Protein AF-A0A7V1D0S2-F1 (afdb_monomer_lite)

Secondary structure (DSSP, 8-state):
---HHHHHHHHHHHGGGSGGGGHHHHHHHHTT-SS-S-SSSS-GGGB-SSEEE-TTGGGSPEEEEEEETTEEEEEEEEE---BTTBS-GGGTHHHHHHHHHHHHHHGGGGTTSEEEEESSSBPPPB---PPPGGG-STT-EEEEEEEEETTS--HHHHHHHHHHHHHHHHHHH--TTTSSS-S---------B----------SSTHHHHHHHHHHHHHHHHHHHHHHHHH-GGGEEEEEEETTEEEEEEEEETTEEEEE-----

Sequence (265 aa):
MQSLQEIANRINAEAHNFDVGELQKIRKRIQKLKRLPSNKLFDHRTVFEEWGWHYGGRKELQFNIGIEGSELRYGVAFSLECSQSLPTIDVLIPKISLFNEYMSEFGDNFSDLRMWHFEDKRSFDYMPSPISQENVREGLFIFLGGKQDLTKISYQLILETLDRLLPLYLYTENQTTSENKSKEASYFNFTPGCTKKLSNTSGTIAEKELSIRLRHNDIQLKLYKKLAEEHGVENVGTEIQCTNGSIDLVVKSGGNLWFYEIKDN

Organism: NCBI:txid182141

Foldseek 3Di:
DDWQVNVQVVLQVPLPVFPLVCVQVVCCVLVVNPDRQDNGQWDPVAGDRFKGWGPPCLLAFTFMWGHDPQKIWTFTKHAQAADPSRNHNVSCVQLLVLLQVCCVVCQVVQQVKWKWKDAPDTDDTDRGHRDDPVQSHHRMMIGITDMDGNVDDDSVVRRVGHNVCVVSRCRSRNPPPPVVPDPPQPPQDDDFDDDQDDQDDDDPPVCPVVVQVSVLSVVLVVVLVVLCVVQNRRFKHAQRDHPVGTFGIWGDDPNDIDTDHDDDD

pLDDT: mean 83.76, std 17.82, range [29.38, 98.81]

Structure (mmCIF, N/CA/C/O backbone):
data_AF-A0A7V1D0S2-F1
#
_entry.id   AF-A0A7V1D0S2-F1
#
loop_
_atom_site.group_PDB
_atom_site.id
_atom_site.type_symbol
_atom_site.label_atom_id
_atom_site.label_alt_id
_atom_site.label_comp_id
_atom_site.label_asym_id
_atom_site.label_entity_id
_atom_site.label_seq_id
_atom_site.pdbx_PDB_ins_code
_atom_site.Cartn_x
_atom_site.Cartn_y
_atom_site.Cartn_z
_atom_site.occupancy
_atom_site.B_iso_or_equiv
_atom_site.auth_seq_id
_atom_site.auth_comp_id
_atom_site.auth_asym_id
_atom_site.auth_atom_id
_atom_site.pdbx_PDB_model_num
ATOM 1 N N . MET A 1 1 ? 14.842 -3.702 -21.581 1.00 72.56 1 MET A N 1
ATOM 2 C CA . MET A 1 1 ? 14.316 -3.542 -20.208 1.00 72.56 1 MET A CA 1
ATOM 3 C C . MET A 1 1 ? 12.866 -3.986 -20.250 1.00 72.56 1 MET A C 1
ATOM 5 O O . MET A 1 1 ? 12.235 -3.706 -21.262 1.00 72.56 1 MET A O 1
ATOM 9 N N . GLN A 1 2 ? 12.381 -4.745 -19.266 1.00 83.56 2 GLN A N 1
ATOM 10 C CA . GLN A 1 2 ? 10.983 -5.199 -19.278 1.00 83.56 2 GLN A CA 1
ATOM 11 C C . GLN A 1 2 ? 10.059 -3.994 -19.069 1.00 83.56 2 GLN A C 1
ATOM 13 O O . GLN A 1 2 ? 10.332 -3.155 -18.213 1.00 83.56 2 GLN A O 1
ATOM 18 N N . SER A 1 3 ? 8.991 -3.905 -19.854 1.00 94.88 3 SER A N 1
ATOM 19 C CA . SER A 1 3 ? 7.917 -2.933 -19.649 1.00 94.88 3 SER A CA 1
ATOM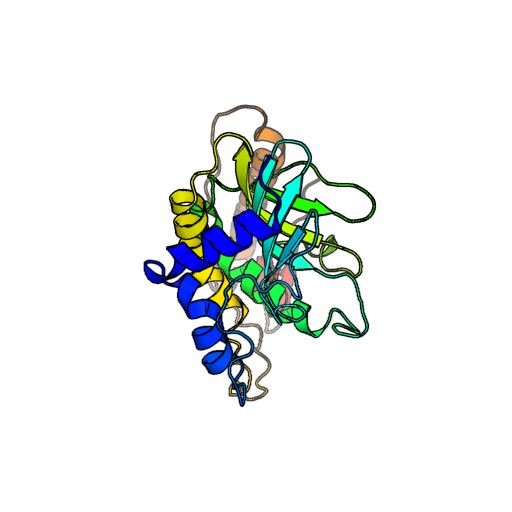 20 C C . SER A 1 3 ? 7.130 -3.261 -18.378 1.00 94.88 3 SER A C 1
ATOM 22 O O . SER A 1 3 ? 7.046 -4.424 -17.966 1.00 94.88 3 SER A O 1
ATOM 24 N N . LEU A 1 4 ? 6.477 -2.262 -17.776 1.00 97.38 4 LEU A N 1
ATOM 25 C CA . LEU A 1 4 ? 5.637 -2.510 -16.602 1.00 97.38 4 LEU A CA 1
ATOM 26 C C . LEU A 1 4 ? 4.494 -3.491 -16.911 1.00 97.38 4 LEU A C 1
ATOM 28 O O . LEU A 1 4 ? 4.115 -4.294 -16.060 1.00 97.38 4 LEU A O 1
ATOM 32 N N . GLN A 1 5 ? 3.989 -3.493 -18.147 1.00 97.44 5 GLN A N 1
ATOM 33 C CA . GLN A 1 5 ? 2.957 -4.430 -18.585 1.00 97.44 5 GLN A CA 1
ATOM 34 C C . GLN A 1 5 ? 3.450 -5.888 -18.603 1.00 97.44 5 GLN A C 1
ATOM 36 O O . GLN A 1 5 ? 2.699 -6.789 -18.214 1.00 97.44 5 GLN A O 1
ATOM 41 N N . GLU A 1 6 ? 4.694 -6.135 -19.026 1.00 97.25 6 GLU A N 1
ATOM 42 C CA . GLU A 1 6 ? 5.328 -7.461 -18.967 1.00 97.25 6 GLU A CA 1
ATOM 43 C C . GLU A 1 6 ? 5.541 -7.906 -17.517 1.00 97.25 6 GLU A C 1
ATOM 45 O O . GLU A 1 6 ? 5.174 -9.030 -17.164 1.00 97.25 6 GLU A O 1
ATOM 50 N N . ILE A 1 7 ? 6.025 -7.000 -16.661 1.00 98.06 7 ILE A N 1
ATOM 51 C CA . ILE A 1 7 ? 6.209 -7.237 -15.222 1.00 98.06 7 ILE A CA 1
ATOM 52 C C . ILE A 1 7 ? 4.869 -7.593 -14.565 1.00 98.06 7 ILE A C 1
ATOM 54 O O . ILE A 1 7 ? 4.762 -8.611 -13.883 1.00 98.06 7 ILE A O 1
ATOM 58 N N . ALA A 1 8 ? 3.812 -6.820 -14.825 1.00 98.31 8 ALA A N 1
ATOM 59 C CA . ALA A 1 8 ? 2.470 -7.075 -14.308 1.00 98.31 8 ALA A CA 1
ATOM 60 C C . ALA A 1 8 ? 1.928 -8.443 -14.749 1.00 98.31 8 ALA A C 1
ATOM 62 O O . ALA A 1 8 ? 1.356 -9.186 -13.949 1.00 98.31 8 ALA A O 1
ATOM 63 N N . ASN A 1 9 ? 2.113 -8.808 -16.022 1.00 98.06 9 ASN A N 1
ATOM 64 C CA . ASN A 1 9 ? 1.703 -10.116 -16.533 1.00 98.06 9 ASN A CA 1
ATOM 65 C C . ASN A 1 9 ? 2.456 -11.256 -15.841 1.00 98.06 9 ASN A C 1
ATOM 67 O O . ASN A 1 9 ? 1.845 -12.278 -15.525 1.00 98.06 9 ASN A O 1
ATOM 71 N N . ARG A 1 10 ? 3.750 -11.072 -15.565 1.00 97.88 10 ARG A N 1
ATOM 72 C CA . ARG A 1 10 ? 4.560 -12.067 -14.867 1.00 97.88 10 ARG A CA 1
ATOM 73 C C . ARG A 1 10 ? 4.162 -12.215 -13.398 1.00 97.88 10 ARG A C 1
ATOM 75 O O . ARG A 1 10 ? 3.962 -13.344 -12.961 1.00 97.88 10 ARG A O 1
ATOM 82 N N . ILE A 1 11 ? 3.929 -11.107 -12.688 1.00 98.19 11 ILE A N 1
ATOM 83 C CA . ILE A 1 11 ? 3.382 -11.119 -11.321 1.00 98.19 11 ILE A CA 1
ATOM 84 C C . ILE A 1 11 ? 2.060 -11.895 -11.289 1.00 98.19 11 ILE A C 1
ATOM 86 O O . ILE A 1 11 ? 1.912 -12.816 -10.494 1.00 98.19 11 ILE A O 1
ATOM 90 N N . ASN A 1 12 ? 1.116 -11.584 -12.185 1.00 98.25 12 ASN A N 1
ATOM 91 C CA . ASN A 1 12 ? -0.173 -12.284 -12.242 1.00 98.25 12 ASN A CA 1
ATOM 92 C C . ASN A 1 12 ? -0.029 -13.795 -12.480 1.00 98.25 12 ASN A C 1
ATOM 94 O O . ASN A 1 12 ? -0.810 -14.571 -11.937 1.00 98.25 12 ASN A O 1
ATOM 98 N N . ALA A 1 13 ? 0.930 -14.211 -13.313 1.00 97.69 13 ALA A N 1
ATOM 99 C CA . ALA A 1 13 ? 1.161 -15.622 -13.604 1.00 97.69 13 ALA A CA 1
ATOM 100 C C . ALA A 1 13 ? 1.709 -16.381 -12.386 1.00 97.69 13 ALA A C 1
ATOM 102 O O . ALA A 1 13 ? 1.347 -17.536 -12.179 1.00 97.69 13 ALA A O 1
ATOM 103 N N . GLU A 1 14 ? 2.549 -15.740 -11.572 1.00 97.62 14 GLU A N 1
ATOM 104 C CA . GLU A 1 14 ? 3.177 -16.349 -10.392 1.00 97.62 14 GLU A CA 1
ATOM 105 C C . GLU A 1 14 ? 2.332 -16.229 -9.112 1.00 97.62 14 GLU A C 1
ATOM 107 O O . GLU A 1 14 ? 2.489 -17.035 -8.196 1.00 97.62 14 GLU A O 1
ATOM 112 N N . ALA A 1 15 ? 1.382 -15.290 -9.066 1.00 96.38 15 ALA A N 1
ATOM 113 C CA . ALA A 1 15 ? 0.594 -14.982 -7.873 1.00 96.38 15 ALA A CA 1
ATOM 114 C C . ALA A 1 15 ? -0.289 -16.134 -7.357 1.00 96.38 15 ALA A C 1
ATOM 116 O O . ALA A 1 15 ? -0.762 -16.064 -6.233 1.00 96.38 15 ALA A O 1
ATOM 117 N N . HIS A 1 16 ? -0.516 -17.199 -8.132 1.00 92.25 16 HIS A N 1
ATOM 118 C CA . HIS A 1 16 ? -1.358 -18.332 -7.717 1.00 92.25 16 HIS A CA 1
ATOM 119 C C . HIS A 1 16 ? -0.825 -19.106 -6.497 1.00 92.25 16 HIS A C 1
ATOM 121 O O . HIS A 1 16 ? -1.584 -19.852 -5.887 1.00 92.25 16 HIS A O 1
ATOM 127 N N . ASN A 1 17 ? 0.456 -18.938 -6.155 1.00 91.69 17 ASN A N 1
ATOM 128 C CA . ASN A 1 17 ? 1.078 -19.536 -4.967 1.00 91.69 17 ASN A CA 1
ATOM 129 C C . ASN A 1 17 ? 1.053 -18.615 -3.735 1.00 91.69 17 ASN A C 1
ATOM 131 O O . ASN A 1 17 ? 1.668 -18.946 -2.727 1.00 91.69 17 ASN A O 1
ATOM 135 N N . PHE A 1 18 ? 0.387 -17.464 -3.836 1.00 96.25 18 PHE A N 1
ATOM 136 C CA . PHE A 1 18 ? 0.402 -16.389 -2.849 1.00 96.25 18 PHE A CA 1
ATOM 137 C C . PHE A 1 18 ? -1.026 -15.932 -2.553 1.00 96.25 18 PHE A C 1
ATOM 139 O O . PHE A 1 18 ? -1.883 -15.909 -3.444 1.00 96.25 18 PHE A O 1
ATOM 146 N N . ASP A 1 19 ? -1.293 -15.530 -1.315 1.00 93.75 19 ASP A N 1
ATOM 147 C CA . ASP A 1 19 ? -2.642 -15.151 -0.884 1.00 93.75 19 ASP A CA 1
ATOM 148 C C . ASP A 1 19 ? -3.143 -13.895 -1.620 1.00 93.75 19 ASP A C 1
ATOM 150 O O . ASP A 1 19 ? -4.326 -13.772 -1.958 1.00 93.75 19 ASP A O 1
ATOM 154 N N . VAL A 1 20 ? -2.242 -12.974 -1.965 1.00 94.69 20 VAL A N 1
ATOM 155 C CA . VAL A 1 20 ? -2.537 -11.769 -2.747 1.00 94.69 20 VAL A CA 1
ATOM 156 C C . VAL A 1 20 ? -2.963 -12.094 -4.180 1.00 94.69 20 VAL A C 1
ATOM 158 O O . VAL A 1 20 ? -3.658 -11.293 -4.811 1.00 94.69 20 VAL A O 1
ATOM 161 N N . GLY A 1 21 ? -2.642 -13.281 -4.707 1.00 95.00 21 GLY A N 1
ATOM 162 C CA . GLY A 1 21 ? -3.183 -13.748 -5.987 1.00 95.00 21 GLY A CA 1
ATOM 163 C C . GLY A 1 21 ? -4.709 -13.851 -5.980 1.00 95.00 21 GLY A C 1
ATOM 164 O O . GLY A 1 21 ? -5.366 -13.648 -7.004 1.00 95.00 21 GLY A O 1
ATOM 165 N N . GLU A 1 22 ? -5.293 -14.056 -4.801 1.00 94.69 22 GLU A N 1
ATOM 166 C CA . GLU A 1 22 ? -6.731 -14.135 -4.580 1.00 94.69 22 GLU A CA 1
ATOM 167 C C . GLU A 1 22 ? -7.370 -12.768 -4.278 1.00 94.69 22 GLU A C 1
ATOM 169 O O . GLU A 1 22 ? -8.579 -12.700 -4.019 1.00 94.69 22 GLU A O 1
ATOM 174 N N . LEU A 1 23 ? -6.613 -11.661 -4.375 1.00 95.25 23 LEU A N 1
ATOM 175 C CA . LEU A 1 23 ? -7.063 -10.315 -4.003 1.00 95.25 23 LEU A CA 1
ATOM 176 C C . LEU A 1 23 ? -8.422 -9.961 -4.606 1.00 95.25 23 LEU A C 1
ATOM 178 O O . LEU A 1 23 ? -9.298 -9.463 -3.910 1.00 95.25 23 LEU A O 1
ATOM 182 N N . GLN A 1 24 ? -8.658 -10.233 -5.891 1.00 95.50 24 GLN A N 1
ATOM 183 C CA . GLN A 1 24 ? -9.936 -9.872 -6.514 1.00 95.50 24 GLN A CA 1
ATOM 184 C C . GLN A 1 24 ? -11.119 -10.669 -5.933 1.00 95.50 24 GLN A C 1
ATOM 186 O O . GLN A 1 24 ? -12.230 -10.137 -5.826 1.00 95.50 24 GLN A O 1
ATOM 191 N N . LYS A 1 25 ? -10.903 -11.925 -5.512 1.00 94.75 25 LYS A N 1
ATOM 192 C CA . LYS A 1 25 ? -11.933 -12.736 -4.839 1.00 94.75 25 LYS A CA 1
ATOM 193 C C . LYS A 1 25 ? -12.163 -12.247 -3.409 1.00 94.75 25 LYS A C 1
ATOM 195 O O . LYS A 1 25 ? -13.319 -12.131 -2.994 1.00 94.75 25 LYS A O 1
ATOM 200 N N . ILE A 1 26 ? -11.090 -11.893 -2.699 1.00 92.94 26 ILE A N 1
ATOM 201 C CA . ILE A 1 26 ? -11.138 -11.231 -1.386 1.00 92.94 26 ILE A CA 1
ATOM 202 C C . ILE A 1 26 ? -11.963 -9.941 -1.485 1.00 92.94 26 ILE A C 1
ATOM 204 O O . ILE A 1 26 ? -12.946 -9.778 -0.764 1.00 92.94 26 ILE A O 1
ATOM 208 N N . ARG A 1 27 ? -11.648 -9.083 -2.459 1.00 92.75 27 ARG A N 1
ATOM 209 C CA . ARG A 1 27 ? -12.352 -7.826 -2.747 1.00 92.75 27 ARG A CA 1
ATOM 210 C C . ARG A 1 27 ? -13.829 -8.021 -3.010 1.00 92.75 27 ARG A C 1
ATOM 212 O O . ARG A 1 27 ? -14.654 -7.328 -2.425 1.00 92.75 27 ARG A O 1
ATOM 219 N N . LYS A 1 28 ? -14.188 -9.006 -3.838 1.00 93.44 28 LYS A N 1
ATOM 220 C CA . LYS A 1 28 ? -15.595 -9.345 -4.083 1.00 93.44 28 LYS A CA 1
ATOM 221 C C . LYS A 1 28 ? -16.339 -9.642 -2.775 1.00 93.44 28 LYS A C 1
ATOM 223 O O . LYS A 1 28 ? -17.486 -9.223 -2.637 1.00 93.44 28 LYS A O 1
ATOM 228 N N . ARG A 1 29 ? -15.699 -10.348 -1.835 1.00 90.81 29 ARG A N 1
ATOM 229 C CA . ARG A 1 29 ? -16.281 -10.705 -0.535 1.00 90.81 29 ARG A CA 1
ATOM 230 C C . ARG A 1 29 ? -16.421 -9.486 0.379 1.00 90.81 29 ARG A C 1
ATOM 232 O O . ARG A 1 29 ? -17.532 -9.220 0.826 1.00 90.81 29 ARG A O 1
ATOM 239 N N . ILE A 1 30 ? -15.336 -8.747 0.623 1.00 87.50 30 ILE A N 1
ATOM 240 C CA . ILE A 1 30 ? -15.330 -7.633 1.591 1.00 87.50 30 ILE A CA 1
ATOM 241 C C . ILE A 1 30 ? -16.145 -6.430 1.091 1.00 87.50 30 ILE A C 1
ATOM 243 O O . ILE A 1 30 ? -16.922 -5.861 1.846 1.00 87.50 30 ILE A O 1
ATOM 247 N N . GLN A 1 31 ? -16.074 -6.116 -0.208 1.00 86.50 31 GLN A N 1
ATOM 248 C CA . GLN A 1 31 ? -16.818 -5.009 -0.825 1.00 86.50 31 GLN A CA 1
ATOM 249 C C . GLN A 1 31 ? -18.224 -5.427 -1.305 1.00 86.50 31 GLN A C 1
ATOM 251 O O . GLN A 1 31 ? -18.907 -4.658 -1.982 1.00 86.50 31 GLN A O 1
ATOM 256 N N . LYS A 1 32 ? -18.662 -6.666 -1.015 1.00 89.50 32 LYS A N 1
ATOM 257 C CA . LYS A 1 32 ? -19.968 -7.234 -1.419 1.00 89.50 32 LYS A CA 1
ATOM 258 C C . LYS A 1 32 ? -20.290 -7.026 -2.911 1.00 89.50 32 LYS A C 1
ATOM 260 O O . LYS A 1 32 ? -21.424 -6.727 -3.295 1.00 89.50 32 LYS A O 1
ATOM 265 N N . LEU A 1 33 ? -19.291 -7.181 -3.782 1.00 90.06 33 LEU A N 1
ATOM 266 C CA . LEU A 1 33 ? -19.447 -6.911 -5.213 1.00 90.06 33 LEU A CA 1
ATOM 267 C C . LEU A 1 33 ? -20.288 -8.000 -5.885 1.00 90.06 33 LEU A C 1
ATOM 269 O O . LEU A 1 33 ? -20.046 -9.198 -5.725 1.00 90.06 33 LEU A O 1
ATOM 273 N N . LYS A 1 34 ? -21.230 -7.582 -6.739 1.00 92.50 34 LYS A N 1
ATOM 274 C CA . LYS A 1 34 ? -22.097 -8.503 -7.501 1.00 92.50 34 LYS A CA 1
ATOM 275 C C . LYS A 1 34 ? -21.302 -9.458 -8.399 1.00 92.50 34 LYS A C 1
ATOM 277 O O . LYS A 1 34 ? -21.688 -10.607 -8.593 1.00 92.50 34 LYS A O 1
ATOM 282 N N . ARG A 1 35 ? -20.177 -8.990 -8.946 1.00 92.88 35 ARG A N 1
ATOM 283 C CA . ARG A 1 35 ? -19.304 -9.742 -9.856 1.00 92.88 35 ARG A CA 1
ATOM 284 C C . ARG A 1 35 ? -17.838 -9.543 -9.500 1.00 92.88 35 ARG A C 1
ATOM 286 O O . ARG A 1 35 ? -17.486 -8.565 -8.849 1.00 92.88 35 ARG A O 1
ATOM 293 N N . LEU A 1 36 ? -17.004 -10.473 -9.954 1.00 92.31 36 LEU A N 1
ATOM 294 C CA . LEU A 1 36 ? -15.556 -10.353 -9.842 1.00 92.31 36 LEU A CA 1
ATOM 295 C C . LEU A 1 36 ? -15.065 -9.208 -10.761 1.00 92.31 36 LEU A C 1
ATOM 297 O O . LEU A 1 36 ? -15.413 -9.235 -11.944 1.00 92.31 36 LEU A O 1
ATOM 301 N N . PRO A 1 37 ? -14.310 -8.206 -10.265 1.00 86.50 37 PRO A N 1
ATOM 302 C CA . PRO A 1 37 ? -13.872 -7.067 -11.086 1.00 86.50 37 PRO A CA 1
ATOM 303 C C . PRO A 1 37 ? -12.867 -7.444 -12.181 1.00 86.50 37 PRO A C 1
ATOM 305 O O . PRO A 1 37 ? -12.937 -6.942 -13.305 1.00 86.50 37 PRO A O 1
ATOM 308 N N . SER A 1 38 ? -11.931 -8.326 -11.839 1.00 93.75 38 SER A N 1
ATOM 309 C CA . SER A 1 38 ? -10.933 -8.903 -12.736 1.00 93.75 38 SER A CA 1
ATOM 310 C C . SER A 1 38 ? -10.496 -10.267 -12.196 1.00 93.75 38 SER A C 1
ATOM 312 O O . SER A 1 38 ? -10.624 -10.533 -11.004 1.00 93.75 38 SER A O 1
ATOM 314 N N . ASN A 1 39 ? -9.983 -11.134 -13.065 1.00 93.00 39 ASN A N 1
ATOM 315 C CA . ASN A 1 39 ? -9.283 -12.359 -12.672 1.00 93.00 39 ASN A CA 1
ATOM 316 C C . ASN A 1 39 ? -7.772 -12.140 -12.467 1.00 93.00 39 ASN A C 1
ATOM 318 O O . ASN A 1 39 ? -7.062 -13.102 -12.202 1.00 93.00 39 ASN A O 1
ATOM 322 N N . LYS A 1 40 ? -7.287 -10.901 -12.617 1.00 95.62 40 LYS A N 1
ATOM 323 C CA . LYS A 1 40 ? -5.885 -10.512 -12.443 1.00 95.62 40 LYS A CA 1
ATOM 324 C C . LYS A 1 40 ? -5.722 -9.596 -11.232 1.00 95.62 40 LYS A C 1
ATOM 326 O O . LYS A 1 40 ? -6.588 -8.759 -10.964 1.00 95.62 40 LYS A O 1
ATOM 331 N N . LEU A 1 41 ? -4.585 -9.715 -10.550 1.00 94.69 41 LEU A N 1
ATOM 332 C CA . LEU A 1 41 ? -4.152 -8.756 -9.537 1.00 94.69 41 LEU A CA 1
ATOM 333 C C . LEU A 1 41 ? -3.932 -7.389 -10.201 1.00 94.69 41 LEU A C 1
ATOM 335 O O . LEU A 1 41 ? -4.629 -6.427 -9.877 1.00 94.69 41 LEU A O 1
ATOM 339 N N . PHE A 1 42 ? -3.066 -7.348 -11.217 1.00 97.44 42 PHE A N 1
ATOM 340 C CA . PHE A 1 42 ? -2.775 -6.163 -12.028 1.00 97.44 42 PHE A CA 1
ATOM 341 C C . PHE A 1 42 ? -3.366 -6.310 -13.434 1.00 97.44 42 PHE A C 1
ATOM 343 O O . PHE A 1 42 ? -2.852 -7.049 -14.274 1.00 97.44 42 PHE A O 1
ATOM 350 N N . ASP A 1 43 ? -4.480 -5.635 -13.700 1.00 96.88 43 ASP A N 1
ATOM 351 C CA . ASP A 1 43 ? -5.153 -5.665 -15.000 1.00 96.88 43 ASP A CA 1
ATOM 352 C C . ASP A 1 43 ? -4.603 -4.561 -15.912 1.00 96.88 43 ASP A C 1
ATOM 354 O O . ASP A 1 43 ? -4.396 -3.444 -15.453 1.00 96.88 43 ASP A O 1
ATOM 358 N N . HIS A 1 44 ? -4.440 -4.834 -17.210 1.00 96.31 44 HIS A N 1
ATOM 359 C CA . HIS A 1 44 ? -3.955 -3.854 -18.197 1.00 96.31 44 HIS A CA 1
ATOM 360 C C . HIS A 1 44 ? -4.724 -2.520 -18.201 1.00 96.31 44 HIS A C 1
ATOM 362 O O . HIS A 1 44 ? -4.181 -1.491 -18.569 1.00 96.31 44 HIS A O 1
ATOM 368 N N . ARG A 1 45 ? -5.989 -2.510 -17.757 1.00 95.94 45 ARG A N 1
ATOM 369 C CA . ARG A 1 45 ? -6.806 -1.287 -17.657 1.00 95.94 45 ARG A CA 1
ATOM 370 C C . ARG A 1 45 ? -6.321 -0.298 -16.593 1.00 95.94 45 ARG A C 1
ATOM 372 O O . ARG A 1 45 ? -6.756 0.848 -16.608 1.00 95.94 45 ARG A O 1
ATOM 379 N N . THR A 1 46 ? -5.499 -0.746 -15.648 1.00 95.81 46 THR A N 1
ATOM 380 C CA . THR A 1 46 ? -4.915 0.074 -14.573 1.00 95.81 46 THR A CA 1
ATOM 381 C C . THR A 1 46 ? -3.404 -0.121 -14.469 1.00 95.81 46 THR A C 1
ATOM 383 O O . THR A 1 46 ? -2.823 0.148 -13.421 1.00 95.81 46 THR A O 1
ATOM 386 N N . VAL A 1 47 ? -2.767 -0.601 -15.541 1.00 97.56 47 VAL A N 1
ATOM 387 C CA . VAL A 1 47 ? -1.311 -0.684 -15.680 1.00 97.56 47 VAL A CA 1
ATOM 388 C C . VAL A 1 47 ? -0.921 0.180 -16.870 1.00 97.56 47 VAL A C 1
ATOM 390 O O . VAL A 1 47 ? -1.304 -0.104 -18.001 1.00 97.56 47 VAL A O 1
ATOM 393 N N . PHE A 1 48 ? -0.192 1.251 -16.590 1.00 95.94 48 PHE A N 1
ATOM 394 C CA . PHE A 1 48 ? 0.301 2.218 -17.563 1.00 95.94 48 PHE A CA 1
ATOM 395 C C . PHE A 1 48 ? 1.790 1.965 -17.830 1.00 95.94 48 PHE A C 1
ATOM 397 O O . PHE A 1 48 ? 2.344 0.956 -17.393 1.00 95.94 48 PHE A O 1
ATOM 404 N N . GLU A 1 49 ? 2.442 2.862 -18.569 1.00 95.25 49 GLU A N 1
ATOM 405 C CA . GLU A 1 49 ? 3.852 2.700 -18.948 1.00 95.25 49 GLU A CA 1
ATOM 406 C C . GLU A 1 49 ? 4.781 2.630 -17.727 1.00 95.25 49 GLU A C 1
ATOM 408 O O . GLU A 1 49 ? 5.628 1.739 -17.651 1.00 95.25 49 GLU A O 1
ATOM 413 N N . GLU A 1 50 ? 4.576 3.518 -16.750 1.00 95.56 50 GLU A N 1
ATOM 414 C CA . GLU A 1 50 ? 5.486 3.687 -15.607 1.00 95.56 50 GLU A CA 1
ATOM 415 C C . GLU A 1 50 ? 4.847 3.387 -14.250 1.00 95.56 50 GLU A C 1
ATOM 417 O O . GLU A 1 50 ? 5.542 3.279 -13.248 1.00 95.56 50 GLU A O 1
ATOM 422 N N . TRP A 1 51 ? 3.532 3.210 -14.171 1.00 96.50 51 TRP A N 1
ATOM 423 C CA . TRP A 1 51 ? 2.855 2.951 -12.901 1.00 96.50 51 TRP A CA 1
ATOM 424 C C . TRP A 1 51 ? 1.564 2.172 -13.111 1.00 96.50 51 TRP A C 1
ATOM 426 O O . TRP A 1 51 ? 0.980 2.157 -14.194 1.00 96.50 51 TRP A O 1
ATOM 436 N N . GLY A 1 52 ? 1.111 1.490 -12.070 1.00 97.06 52 GLY A N 1
ATOM 437 C CA . GLY A 1 52 ? -0.117 0.727 -12.117 1.00 97.06 52 GLY A CA 1
ATOM 438 C C . GLY A 1 52 ? -0.568 0.271 -10.745 1.00 97.06 52 GLY A C 1
ATOM 439 O O . GLY A 1 52 ? 0.221 0.128 -9.814 1.00 97.06 52 GLY A O 1
ATOM 440 N N . TRP A 1 53 ? -1.859 0.005 -10.634 1.00 97.56 53 TRP A N 1
ATOM 441 C CA . TRP A 1 53 ? -2.474 -0.493 -9.414 1.00 97.56 53 TRP A CA 1
ATOM 442 C C . TRP A 1 53 ? -3.469 -1.598 -9.724 1.00 97.56 53 TRP A C 1
ATOM 444 O O . TRP A 1 53 ? -3.860 -1.829 -10.874 1.00 97.56 53 TRP A O 1
ATOM 454 N N . HIS A 1 54 ? -3.883 -2.315 -8.685 1.00 96.44 54 HIS A N 1
ATOM 455 C CA . HIS A 1 54 ? -4.872 -3.367 -8.850 1.00 96.44 54 HIS A CA 1
ATOM 456 C C . HIS A 1 54 ? -6.221 -2.806 -9.337 1.00 96.44 54 HIS A C 1
ATOM 458 O O . HIS A 1 54 ? -6.686 -1.736 -8.926 1.00 96.44 54 HIS A O 1
ATOM 464 N N . TYR A 1 55 ? -6.898 -3.554 -10.207 1.00 92.88 55 TYR A N 1
ATOM 465 C CA . TYR A 1 55 ? -8.098 -3.055 -10.876 1.00 92.88 55 TYR A CA 1
ATOM 466 C C . TYR A 1 55 ? -9.241 -2.762 -9.900 1.00 92.88 55 TYR A C 1
ATOM 468 O O . TYR A 1 55 ? -9.664 -3.639 -9.147 1.00 92.88 55 TYR A O 1
ATOM 476 N N . GLY A 1 56 ? -9.790 -1.547 -9.964 1.00 88.62 56 GLY A N 1
ATOM 477 C CA . GLY A 1 56 ? -10.912 -1.102 -9.134 1.00 88.62 56 GLY A CA 1
ATOM 478 C C . GLY A 1 56 ? -10.525 -0.550 -7.758 1.00 88.62 56 GLY A C 1
ATOM 479 O O . GLY A 1 56 ? -11.425 -0.162 -7.023 1.00 88.62 56 GLY A O 1
ATOM 480 N N . GLY A 1 57 ? -9.234 -0.464 -7.426 1.00 91.75 57 GLY A N 1
ATOM 481 C CA . GLY A 1 57 ? -8.754 -0.005 -6.117 1.00 91.75 57 GLY A CA 1
ATOM 482 C C . GLY A 1 57 ? -8.848 1.501 -5.859 1.00 91.75 57 GLY A C 1
ATOM 483 O O . GLY A 1 57 ? -8.318 1.981 -4.866 1.00 91.75 57 GLY A O 1
ATOM 484 N N . ARG A 1 58 ? -9.486 2.296 -6.734 1.00 93.31 58 ARG A N 1
ATOM 485 C CA . ARG A 1 58 ? -9.437 3.767 -6.633 1.00 93.31 58 ARG A CA 1
ATOM 486 C C . ARG A 1 58 ? -9.909 4.278 -5.265 1.00 93.31 58 ARG A C 1
ATOM 488 O O . ARG A 1 58 ? -9.342 5.235 -4.761 1.00 93.31 58 ARG A O 1
ATOM 495 N N . LYS A 1 59 ? -10.919 3.649 -4.671 1.00 94.44 59 LYS A N 1
ATOM 496 C CA . LYS A 1 59 ? -11.498 4.052 -3.380 1.00 94.44 59 LYS A CA 1
ATOM 497 C C . LYS A 1 59 ? -10.961 3.227 -2.205 1.00 94.44 59 LYS A C 1
ATOM 499 O O . LYS A 1 59 ? -11.650 3.120 -1.200 1.00 94.44 59 LYS A O 1
ATOM 504 N N . GLU A 1 60 ? -9.801 2.593 -2.345 1.00 95.50 60 GLU A N 1
ATOM 505 C CA . GLU A 1 60 ? -9.240 1.605 -1.411 1.00 95.50 60 GLU A CA 1
ATOM 506 C C . GLU A 1 60 ? -7.746 1.882 -1.171 1.00 95.50 60 GLU A C 1
ATOM 508 O O . GLU A 1 60 ? -7.139 2.670 -1.902 1.00 95.50 60 GLU A O 1
ATOM 513 N N . LEU A 1 61 ? -7.142 1.209 -0.190 1.00 97.94 61 LEU A N 1
ATOM 514 C CA . LEU A 1 61 ? -5.694 1.027 -0.126 1.00 97.94 61 LEU A CA 1
ATOM 515 C C . LEU A 1 61 ? -5.250 0.203 -1.343 1.00 97.94 61 LEU A C 1
ATOM 517 O O . LEU A 1 61 ? -5.668 -0.933 -1.552 1.00 97.94 61 LEU A O 1
ATOM 521 N N . GLN A 1 62 ? -4.412 0.777 -2.193 1.00 98.00 62 GLN A N 1
ATOM 522 C CA . GLN A 1 62 ? -4.097 0.207 -3.495 1.00 98.00 62 GLN A CA 1
ATOM 523 C C . GLN A 1 62 ? -2.801 -0.584 -3.466 1.00 98.00 62 GLN A C 1
ATOM 525 O O . GLN A 1 62 ? -1.746 0.007 -3.285 1.00 98.00 62 GLN A O 1
ATOM 530 N N . PHE A 1 63 ? -2.832 -1.873 -3.798 1.00 98.62 63 PHE A N 1
ATOM 531 C CA . PHE A 1 63 ? -1.625 -2.536 -4.300 1.00 98.62 63 PHE A CA 1
ATOM 532 C C . PHE A 1 63 ? -1.139 -1.868 -5.590 1.00 98.62 63 PHE A C 1
ATOM 534 O O . PHE A 1 63 ? -1.914 -1.765 -6.545 1.00 98.62 63 PHE A O 1
ATOM 541 N N . ASN A 1 64 ? 0.117 -1.423 -5.594 1.00 98.69 64 ASN A N 1
ATOM 542 C CA . ASN A 1 64 ? 0.761 -0.642 -6.646 1.00 98.69 64 ASN A CA 1
ATOM 543 C C . ASN A 1 64 ? 2.062 -1.295 -7.120 1.00 98.69 64 ASN A C 1
ATOM 545 O O . ASN A 1 64 ? 2.773 -1.933 -6.341 1.00 98.69 64 ASN A O 1
ATOM 549 N N . ILE A 1 65 ? 2.381 -1.060 -8.390 1.00 98.50 65 ILE A N 1
ATOM 550 C CA . ILE A 1 65 ? 3.669 -1.325 -9.034 1.00 98.50 65 ILE A CA 1
ATOM 551 C C . ILE A 1 65 ? 4.063 -0.104 -9.869 1.00 98.50 65 ILE A C 1
ATOM 553 O O . ILE A 1 65 ? 3.194 0.572 -10.419 1.00 98.50 65 ILE A O 1
ATOM 557 N N . GLY A 1 66 ? 5.353 0.186 -9.997 1.00 97.56 66 GLY A N 1
ATOM 558 C CA . GLY A 1 66 ? 5.801 1.299 -10.832 1.00 97.56 66 GLY A CA 1
ATOM 559 C C . GLY A 1 66 ? 7.289 1.289 -11.131 1.00 97.56 66 GLY A C 1
ATOM 560 O O . GLY A 1 66 ? 8.084 0.789 -10.344 1.00 97.56 66 GLY A O 1
ATOM 561 N N . ILE A 1 67 ? 7.649 1.827 -12.286 1.00 97.12 67 ILE A N 1
ATOM 562 C CA . ILE A 1 67 ? 9.011 2.035 -12.756 1.00 97.12 67 ILE A CA 1
ATOM 563 C C . ILE A 1 67 ? 9.402 3.477 -12.439 1.00 97.12 67 ILE A C 1
ATOM 565 O O . ILE A 1 67 ? 8.737 4.414 -12.865 1.00 97.12 67 ILE A O 1
ATOM 569 N N . GLU A 1 68 ? 10.492 3.652 -11.699 1.00 91.50 68 GLU A N 1
ATOM 570 C CA . GLU A 1 68 ? 11.082 4.954 -11.389 1.00 91.50 68 GLU A CA 1
ATOM 571 C C . GLU A 1 68 ? 12.560 4.919 -11.803 1.00 91.50 68 GLU A C 1
ATOM 573 O O . GLU A 1 68 ? 13.420 4.394 -11.092 1.00 91.50 68 GLU A O 1
ATOM 578 N N . GLY A 1 69 ? 12.861 5.420 -13.005 1.00 91.19 69 GLY A N 1
ATOM 579 C CA . GLY A 1 69 ? 14.205 5.348 -13.582 1.00 91.19 69 GLY A CA 1
ATOM 580 C C . GLY A 1 69 ? 14.667 3.901 -13.790 1.00 91.19 69 GLY A C 1
ATOM 581 O O . GLY A 1 69 ? 14.132 3.184 -14.631 1.00 91.19 69 GLY A O 1
ATOM 582 N N . SER A 1 70 ? 15.681 3.468 -13.037 1.00 93.12 70 SER A N 1
ATOM 583 C CA . SER A 1 70 ? 16.208 2.095 -13.074 1.00 93.12 70 SER A CA 1
ATOM 584 C C . SER A 1 70 ? 15.605 1.168 -12.012 1.00 93.12 70 SER A C 1
ATOM 586 O O . SER A 1 70 ? 16.025 0.014 -11.909 1.00 93.12 70 SER A O 1
ATOM 588 N N . GLU A 1 71 ? 14.653 1.647 -11.210 1.00 95.75 71 GLU A N 1
ATOM 589 C CA . GLU A 1 71 ? 14.061 0.896 -10.102 1.00 95.75 71 GLU A CA 1
ATOM 590 C C . GLU A 1 71 ? 12.611 0.481 -10.401 1.00 95.75 71 GLU A C 1
ATOM 592 O O . GLU A 1 71 ? 11.833 1.230 -10.986 1.00 95.75 71 GLU A O 1
ATOM 597 N N . LEU A 1 72 ? 12.238 -0.719 -9.957 1.00 97.88 72 LEU A N 1
ATOM 598 C CA . LEU A 1 72 ? 10.861 -1.186 -9.843 1.00 97.88 72 LEU A CA 1
ATOM 599 C C . LEU A 1 72 ? 10.419 -1.034 -8.391 1.00 97.88 72 LEU A C 1
ATOM 601 O O . LEU A 1 72 ? 11.022 -1.632 -7.502 1.00 97.88 72 LEU A O 1
ATOM 605 N N . ARG A 1 73 ? 9.335 -0.305 -8.151 1.00 97.75 73 ARG A N 1
ATOM 606 C CA . ARG A 1 73 ? 8.655 -0.213 -6.858 1.00 97.75 73 ARG A CA 1
ATOM 607 C C . ARG A 1 73 ? 7.407 -1.078 -6.843 1.00 97.75 73 ARG A C 1
ATOM 609 O O . ARG A 1 73 ? 6.728 -1.224 -7.858 1.00 97.75 73 ARG A O 1
ATOM 616 N N . TYR A 1 74 ? 7.104 -1.639 -5.680 1.00 98.69 74 TYR A N 1
ATOM 617 C CA . TYR A 1 74 ? 5.923 -2.470 -5.454 1.00 98.69 74 TYR A CA 1
ATOM 618 C C . TYR A 1 74 ? 5.505 -2.405 -3.985 1.00 98.69 74 TYR A C 1
ATOM 620 O O . TYR A 1 74 ? 6.351 -2.381 -3.089 1.00 98.69 74 TYR A O 1
ATOM 628 N N . GLY A 1 75 ? 4.205 -2.347 -3.723 1.00 98.69 75 GLY A N 1
ATOM 629 C CA . GLY A 1 75 ? 3.696 -2.185 -2.363 1.00 98.69 75 GLY A CA 1
ATOM 630 C C . GLY A 1 75 ? 2.242 -1.751 -2.330 1.00 98.69 75 GLY A C 1
ATOM 631 O O . GLY A 1 75 ? 1.472 -2.098 -3.225 1.00 98.69 75 GLY A O 1
ATOM 632 N N . VAL A 1 76 ? 1.873 -0.983 -1.308 1.00 98.81 76 VAL A N 1
ATOM 633 C CA . VAL A 1 76 ? 0.540 -0.398 -1.141 1.00 98.81 76 VAL A CA 1
ATOM 634 C C . VAL A 1 76 ? 0.597 1.128 -1.154 1.00 98.81 76 VAL A C 1
ATOM 636 O O . VAL A 1 76 ? 1.618 1.717 -0.807 1.00 98.81 76 VAL A O 1
ATOM 639 N N . ALA A 1 77 ? -0.492 1.782 -1.552 1.00 98.50 77 ALA A N 1
ATOM 640 C CA . ALA A 1 77 ? -0.571 3.235 -1.565 1.00 98.50 77 ALA A CA 1
ATOM 641 C C . ALA A 1 77 ? -1.991 3.774 -1.379 1.00 98.50 77 ALA A C 1
ATOM 643 O O . ALA A 1 77 ? -2.971 3.133 -1.762 1.00 98.50 77 ALA A O 1
ATOM 644 N N . PHE A 1 78 ? -2.085 5.001 -0.878 1.00 98.38 78 PHE A N 1
ATOM 645 C CA . PHE A 1 78 ? -3.262 5.846 -1.036 1.00 98.38 78 PHE A CA 1
ATOM 646 C C . PHE A 1 78 ? -3.000 6.879 -2.129 1.00 98.38 78 PHE A C 1
ATOM 648 O O . PHE A 1 78 ? -2.031 7.629 -2.064 1.00 98.38 78 PHE A O 1
ATOM 655 N N . SER A 1 79 ? -3.892 6.941 -3.117 1.00 96.56 79 SER A N 1
ATOM 656 C CA . SER A 1 79 ? -3.937 8.029 -4.095 1.00 96.56 79 SER A CA 1
ATOM 657 C C . SER A 1 79 ? -5.079 8.975 -3.726 1.00 96.56 79 SER A C 1
ATOM 659 O O . SER A 1 79 ? -6.254 8.614 -3.846 1.00 96.56 79 SER A O 1
ATOM 661 N N . LEU A 1 80 ? -4.747 10.180 -3.276 1.00 96.12 80 LEU A N 1
ATOM 662 C CA . LEU A 1 80 ? -5.685 11.219 -2.832 1.00 96.12 80 LEU A CA 1
ATOM 663 C C . LEU A 1 80 ? -5.987 12.252 -3.933 1.00 96.12 80 LEU A C 1
ATOM 665 O O . LEU A 1 80 ? -6.644 13.251 -3.676 1.00 96.12 80 LEU A O 1
ATOM 669 N N . GLU A 1 81 ? -5.551 11.993 -5.168 1.00 93.81 81 GLU A N 1
ATOM 670 C CA . GLU A 1 81 ? -5.805 12.824 -6.356 1.00 93.81 81 GLU A CA 1
ATOM 671 C C . GLU A 1 81 ? -7.258 12.697 -6.853 1.00 93.81 81 GLU A C 1
ATOM 673 O O . GLU A 1 81 ? -7.624 11.689 -7.468 1.00 93.81 81 GLU A O 1
ATOM 678 N N . CYS A 1 82 ? -8.125 13.678 -6.614 1.00 91.62 82 CYS A N 1
ATOM 679 C CA . CYS A 1 82 ? -9.527 13.567 -7.022 1.00 91.62 82 CYS A CA 1
ATOM 680 C C . CYS A 1 82 ? -9.689 13.342 -8.540 1.00 91.62 82 CYS A C 1
ATOM 682 O O . CYS A 1 82 ? -8.959 13.848 -9.383 1.00 91.62 82 CYS A O 1
ATOM 684 N N . SER A 1 83 ? -10.670 12.522 -8.911 1.00 90.81 83 SER A N 1
ATOM 685 C CA . SER A 1 83 ? -10.985 12.195 -10.306 1.00 90.81 83 SER A CA 1
ATOM 686 C C . SER A 1 83 ? -12.467 11.867 -10.451 1.00 90.81 83 SER A C 1
ATOM 688 O O . SER A 1 83 ? -13.180 11.705 -9.463 1.00 90.81 83 SER A O 1
ATOM 690 N N . GLN A 1 84 ? -12.941 11.621 -11.673 1.00 90.12 84 GLN A N 1
ATOM 691 C CA . GLN A 1 84 ? -14.314 11.142 -11.883 1.00 90.12 84 GLN A CA 1
ATOM 692 C C . GLN A 1 84 ? -14.637 9.866 -11.072 1.00 90.12 84 GLN A C 1
ATOM 694 O O . GLN A 1 84 ? -15.772 9.659 -10.646 1.00 90.12 84 GLN A O 1
ATOM 699 N N . SER A 1 85 ? -13.639 9.008 -10.838 1.00 87.56 85 SER A N 1
ATOM 700 C CA . SER A 1 85 ? -13.793 7.751 -10.091 1.00 87.56 85 SER A CA 1
ATOM 701 C C . SER A 1 85 ? -13.563 7.881 -8.575 1.00 87.56 85 SER A C 1
ATOM 703 O O . SER A 1 85 ? -13.979 6.997 -7.821 1.00 87.56 85 SER A O 1
ATOM 705 N N . LEU A 1 86 ? -12.982 8.999 -8.124 1.00 91.50 86 LEU A N 1
ATOM 706 C CA . LEU A 1 86 ? -12.875 9.425 -6.724 1.00 91.50 86 LEU A CA 1
ATOM 707 C C . LEU A 1 86 ? -13.149 10.937 -6.641 1.00 91.50 86 LEU A C 1
ATOM 709 O O . LEU A 1 86 ? -12.198 11.710 -6.670 1.00 91.50 86 LEU A O 1
ATOM 713 N N . PRO A 1 87 ? -14.417 11.371 -6.576 1.00 90.06 87 PRO A N 1
ATOM 714 C CA . PRO A 1 87 ? -14.729 12.801 -6.579 1.00 90.06 87 PRO A CA 1
ATOM 715 C C . PRO A 1 87 ? -14.283 13.547 -5.315 1.00 90.06 87 PRO A C 1
ATOM 717 O O . PRO A 1 87 ? -14.076 14.750 -5.382 1.00 90.06 87 PRO A O 1
ATOM 720 N N . THR A 1 88 ? -14.171 12.848 -4.179 1.00 92.75 88 THR A N 1
ATOM 721 C CA . THR A 1 88 ? -13.673 13.384 -2.903 1.00 92.75 88 THR A CA 1
ATOM 722 C C . THR A 1 88 ? -12.845 12.327 -2.176 1.00 92.75 88 THR A C 1
ATOM 724 O O . THR A 1 88 ? -13.049 11.120 -2.368 1.00 92.75 88 THR A O 1
ATOM 727 N N . ILE A 1 89 ? -11.933 12.764 -1.304 1.00 91.12 89 ILE A N 1
ATOM 728 C CA . ILE A 1 89 ? -11.101 11.864 -0.492 1.00 91.12 89 ILE A CA 1
ATOM 729 C C . ILE A 1 89 ? -11.840 11.273 0.718 1.00 91.12 89 ILE A C 1
ATOM 731 O O . ILE A 1 89 ? -11.293 10.400 1.386 1.00 91.12 89 ILE A O 1
ATOM 735 N N . ASP A 1 90 ? -13.081 11.689 0.995 1.00 89.56 90 ASP A N 1
ATOM 736 C CA . ASP A 1 90 ? -13.817 11.343 2.225 1.00 89.56 90 ASP A CA 1
ATOM 737 C C . ASP A 1 90 ? -13.938 9.834 2.455 1.00 89.56 90 ASP A C 1
ATOM 739 O O . ASP A 1 90 ? -13.869 9.359 3.584 1.00 89.56 90 ASP A O 1
ATOM 743 N N . VAL A 1 91 ? -14.074 9.056 1.376 1.00 87.69 91 VAL A N 1
ATOM 744 C CA . VAL A 1 91 ? -14.149 7.586 1.443 1.00 87.69 91 VAL A CA 1
ATOM 745 C C . VAL A 1 91 ? -12.830 6.939 1.890 1.00 87.69 91 VAL A C 1
ATOM 747 O O . VAL A 1 91 ? -12.830 5.803 2.365 1.00 87.69 91 VAL A O 1
ATOM 750 N N . LEU A 1 92 ? -11.707 7.647 1.739 1.00 92.19 92 LEU A N 1
ATOM 751 C CA . LEU A 1 92 ? -10.369 7.196 2.118 1.00 92.19 92 LEU A CA 1
ATOM 752 C C . LEU A 1 92 ? -9.980 7.640 3.532 1.00 92.19 92 LEU A C 1
ATOM 754 O O . LEU A 1 92 ? -9.211 6.933 4.172 1.00 92.19 92 LEU A O 1
ATOM 758 N N . ILE A 1 93 ? -10.534 8.736 4.059 1.00 88.12 93 ILE A N 1
ATOM 759 C CA . ILE A 1 93 ? -10.237 9.231 5.418 1.00 88.12 93 ILE A CA 1
ATOM 760 C C . ILE A 1 93 ? -10.397 8.142 6.503 1.00 88.12 93 ILE A C 1
ATOM 762 O O . ILE A 1 93 ? -9.425 7.872 7.213 1.00 88.12 93 ILE A O 1
ATOM 766 N N . PRO A 1 94 ? -11.544 7.440 6.635 1.00 86.75 94 PRO A N 1
ATOM 767 C CA . PRO A 1 94 ? -11.681 6.390 7.647 1.00 86.75 94 PRO A CA 1
ATOM 768 C C . PRO A 1 94 ? -10.746 5.197 7.395 1.00 86.75 94 PRO A C 1
ATOM 770 O O . PRO A 1 94 ? -10.353 4.510 8.332 1.00 86.75 94 PRO A O 1
ATOM 773 N N . LYS A 1 95 ? -10.346 4.958 6.142 1.00 94.00 95 LYS A N 1
ATOM 774 C CA . LYS A 1 95 ? -9.403 3.891 5.776 1.00 94.00 95 LYS A CA 1
ATOM 775 C C . LYS A 1 95 ? -7.976 4.246 6.181 1.00 94.00 95 LYS A C 1
ATOM 777 O O . LYS A 1 95 ? -7.265 3.403 6.713 1.00 94.00 95 LYS A O 1
ATOM 782 N N . ILE A 1 96 ? -7.579 5.504 6.004 1.00 92.56 96 ILE A N 1
ATOM 783 C CA . ILE A 1 96 ? -6.303 6.029 6.497 1.00 92.56 96 ILE A CA 1
ATOM 784 C C . ILE A 1 96 ? -6.250 5.943 8.024 1.00 92.56 96 ILE A C 1
ATOM 786 O O . ILE A 1 96 ? -5.219 5.570 8.571 1.00 92.56 96 ILE A O 1
ATOM 790 N N . SER A 1 97 ? -7.366 6.197 8.714 1.00 89.19 97 SER A N 1
ATOM 791 C CA . SER A 1 97 ? -7.439 5.999 10.167 1.00 89.19 97 SER A CA 1
ATOM 792 C C . SER A 1 97 ? -7.138 4.549 10.571 1.00 89.19 97 SER A C 1
ATOM 794 O O . SER A 1 97 ? -6.315 4.326 11.453 1.00 89.19 97 SER A O 1
ATOM 796 N N . LEU A 1 98 ? -7.750 3.565 9.901 1.00 89.25 98 LEU A N 1
ATOM 797 C CA . LEU A 1 98 ? -7.486 2.138 10.145 1.00 89.25 98 LEU A CA 1
ATOM 798 C C . LEU A 1 98 ? -6.053 1.735 9.761 1.00 89.25 98 LEU A C 1
ATOM 800 O O . LEU A 1 98 ? -5.421 0.947 10.456 1.00 89.25 98 LEU A O 1
ATOM 804 N N . PHE A 1 99 ? -5.516 2.289 8.671 1.00 96.25 99 PHE A N 1
ATOM 805 C CA . PHE A 1 99 ? -4.107 2.118 8.309 1.00 96.25 99 PHE A CA 1
ATOM 806 C C . PHE A 1 99 ? -3.189 2.632 9.427 1.00 96.25 99 PHE A C 1
ATOM 808 O O . PHE A 1 99 ? -2.273 1.929 9.837 1.00 96.25 99 PHE A O 1
ATOM 815 N N . ASN A 1 100 ? -3.449 3.829 9.956 1.00 94.56 100 ASN A N 1
ATOM 816 C CA . ASN A 1 100 ? -2.651 4.433 11.022 1.00 94.56 100 ASN A CA 1
ATOM 817 C C . ASN A 1 100 ? -2.709 3.631 12.323 1.00 94.56 100 ASN A C 1
ATOM 819 O O . ASN A 1 100 ? -1.681 3.479 12.983 1.00 94.56 100 ASN A O 1
ATOM 823 N N . GLU A 1 101 ? -3.881 3.102 12.674 1.00 88.69 101 GLU A N 1
ATOM 824 C CA . GLU A 1 101 ? -4.053 2.201 13.816 1.00 88.69 101 GLU A CA 1
ATOM 825 C C . GLU A 1 101 ? -3.180 0.950 13.652 1.00 88.69 101 GLU A C 1
ATOM 827 O O . GLU A 1 101 ? -2.333 0.675 14.501 1.00 88.69 101 GLU A O 1
ATOM 832 N N . TYR A 1 102 ? -3.279 0.270 12.504 1.00 88.06 102 TYR A N 1
ATOM 833 C CA . TYR A 1 102 ? -2.459 -0.905 12.207 1.00 88.06 102 TYR A CA 1
ATOM 834 C C . TYR A 1 102 ? -0.958 -0.587 12.229 1.00 88.06 102 TYR A C 1
ATOM 836 O O . TYR A 1 102 ? -0.163 -1.338 12.790 1.00 88.06 102 TYR A O 1
ATOM 844 N N . MET A 1 103 ? -0.546 0.534 11.631 1.00 90.31 103 MET A N 1
ATOM 845 C CA . MET A 1 103 ? 0.860 0.943 11.587 1.00 90.31 103 MET A CA 1
ATOM 846 C C . MET A 1 103 ? 1.415 1.326 12.960 1.00 90.31 103 MET A C 1
ATOM 848 O O . MET A 1 103 ? 2.618 1.198 13.173 1.00 90.31 103 MET A O 1
ATOM 852 N N . SER A 1 104 ? 0.570 1.775 13.889 1.00 86.00 104 SER A N 1
ATOM 853 C CA . SER A 1 104 ? 0.994 2.099 15.256 1.00 86.00 104 SER A CA 1
ATOM 854 C C . SER A 1 104 ? 1.323 0.846 16.069 1.00 86.00 104 SER A C 1
ATOM 856 O O . SER A 1 104 ? 2.229 0.881 16.897 1.00 86.00 104 SER A O 1
ATOM 858 N N . GLU A 1 105 ? 0.612 -0.257 15.825 1.00 83.00 105 GLU A N 1
ATOM 859 C CA . GLU A 1 105 ? 0.817 -1.526 16.533 1.00 83.00 105 GLU A CA 1
ATOM 860 C C . GLU A 1 105 ? 1.836 -2.438 15.832 1.00 83.00 105 GLU A C 1
ATOM 862 O O . GLU A 1 105 ? 2.676 -3.058 16.481 1.00 83.00 105 GLU A O 1
ATOM 867 N N . PHE A 1 106 ? 1.793 -2.500 14.499 1.00 85.31 106 PHE A N 1
ATOM 868 C CA . PHE A 1 106 ? 2.536 -3.482 13.703 1.00 85.31 106 PHE A CA 1
ATOM 869 C C . PHE A 1 106 ? 3.555 -2.862 12.739 1.00 85.31 106 PHE A C 1
ATOM 871 O O . PHE A 1 106 ? 4.125 -3.583 11.920 1.00 85.31 106 PHE A O 1
ATOM 878 N N . GLY A 1 107 ? 3.802 -1.549 12.800 1.00 83.19 107 GLY A N 1
ATOM 879 C CA . GLY A 1 107 ? 4.677 -0.839 11.857 1.00 83.19 107 GLY A CA 1
ATOM 880 C C . GLY A 1 107 ? 6.103 -1.392 11.778 1.00 83.19 107 GLY A C 1
ATOM 881 O O . GLY A 1 107 ? 6.671 -1.478 10.687 1.00 83.19 107 GLY A O 1
ATOM 882 N N . ASP A 1 108 ? 6.648 -1.859 12.905 1.00 86.69 108 ASP A N 1
ATOM 883 C CA . ASP A 1 108 ? 7.997 -2.438 12.987 1.00 86.69 108 ASP A CA 1
ATOM 884 C C . ASP A 1 108 ? 8.159 -3.700 12.122 1.00 86.69 108 ASP A C 1
ATOM 886 O O . ASP A 1 108 ? 9.256 -3.976 11.617 1.00 86.69 108 ASP A O 1
ATOM 890 N N . ASN A 1 109 ? 7.057 -4.416 11.853 1.00 85.44 109 ASN A N 1
ATOM 891 C CA . ASN A 1 109 ? 7.041 -5.582 10.967 1.00 85.44 109 ASN A CA 1
ATOM 892 C C . ASN A 1 109 ? 7.361 -5.228 9.512 1.00 85.44 109 ASN A C 1
ATOM 894 O O . ASN A 1 109 ? 7.563 -6.143 8.717 1.00 85.44 109 ASN A O 1
ATOM 898 N N . PHE A 1 110 ? 7.402 -3.940 9.155 1.00 92.94 110 PHE A N 1
ATOM 899 C CA . PHE A 1 110 ? 7.717 -3.439 7.817 1.00 92.94 110 PHE A CA 1
ATOM 900 C C . PHE A 1 110 ? 9.028 -2.647 7.762 1.00 92.94 110 PHE A C 1
ATOM 902 O O . PHE A 1 110 ? 9.268 -1.950 6.785 1.00 92.94 110 PHE A O 1
ATOM 909 N N . SER A 1 111 ? 9.888 -2.723 8.781 1.00 92.38 111 SER A N 1
ATOM 910 C CA . SER A 1 111 ? 11.119 -1.914 8.897 1.00 92.38 111 SER A CA 1
ATOM 911 C C . SER A 1 111 ? 12.113 -2.027 7.719 1.00 92.38 111 SER A C 1
ATOM 913 O O . SER A 1 111 ? 12.940 -1.133 7.502 1.00 92.38 111 SER A O 1
ATOM 915 N N . ASP A 1 112 ? 12.021 -3.084 6.916 1.00 93.44 112 ASP A N 1
ATOM 916 C CA . ASP A 1 112 ? 12.762 -3.286 5.666 1.00 93.44 112 ASP A CA 1
ATOM 917 C C . ASP A 1 112 ? 12.165 -2.539 4.453 1.00 93.44 112 ASP A C 1
ATOM 919 O O . ASP A 1 112 ? 12.861 -2.315 3.463 1.00 93.44 112 ASP A O 1
ATOM 923 N N . LEU A 1 113 ? 10.902 -2.109 4.529 1.00 97.81 113 LEU A N 1
ATOM 924 C CA . LEU A 1 113 ? 10.209 -1.322 3.506 1.00 97.81 113 LEU A CA 1
ATOM 925 C C . LEU A 1 113 ? 10.410 0.178 3.719 1.00 97.81 113 LEU A C 1
ATOM 927 O O . LEU A 1 113 ? 10.891 0.633 4.759 1.00 97.81 113 LEU A O 1
ATOM 931 N N . ARG A 1 114 ? 10.030 0.981 2.724 1.00 97.88 114 ARG A N 1
ATOM 932 C CA . ARG A 1 114 ? 10.076 2.444 2.821 1.00 97.88 114 ARG A CA 1
ATOM 933 C C . ARG A 1 114 ? 8.740 3.068 2.475 1.00 97.88 114 ARG A C 1
ATOM 935 O O . ARG A 1 114 ? 8.023 2.579 1.600 1.00 97.88 114 ARG A O 1
ATOM 942 N N . MET A 1 115 ? 8.447 4.163 3.166 1.00 97.50 115 MET A N 1
ATOM 943 C CA . MET A 1 115 ? 7.361 5.064 2.824 1.00 97.50 115 MET A CA 1
ATOM 944 C C . MET A 1 115 ? 7.881 6.309 2.128 1.00 97.50 115 MET A C 1
ATOM 946 O O . MET A 1 115 ? 9.011 6.734 2.347 1.00 97.50 115 MET A O 1
ATOM 950 N N . TRP A 1 116 ? 7.043 6.889 1.286 1.00 96.50 116 TRP A N 1
ATOM 951 C CA . TRP A 1 116 ? 7.262 8.195 0.677 1.00 96.50 116 TRP A CA 1
ATOM 952 C C . TRP A 1 116 ? 5.911 8.787 0.293 1.00 96.50 116 TRP A C 1
ATOM 954 O O . TRP A 1 116 ? 4.915 8.066 0.183 1.00 96.50 116 TRP A O 1
ATOM 964 N N . HIS A 1 117 ? 5.875 10.091 0.051 1.00 96.31 117 HIS A N 1
ATOM 965 C CA . HIS A 1 117 ? 4.714 10.736 -0.539 1.00 96.31 117 HIS A CA 1
ATOM 966 C C . HIS A 1 117 ? 5.100 11.672 -1.687 1.00 96.31 117 HIS A C 1
ATOM 968 O O . HIS A 1 117 ? 6.250 12.095 -1.823 1.00 96.31 117 HIS A O 1
ATOM 974 N N . PHE A 1 118 ? 4.136 11.946 -2.552 1.00 93.94 118 PHE A N 1
ATOM 975 C CA . PHE A 1 118 ? 4.241 12.883 -3.658 1.00 93.94 118 PHE A CA 1
ATOM 976 C C . PHE A 1 118 ? 3.082 13.870 -3.576 1.00 93.94 118 PHE A C 1
ATOM 978 O O . PHE A 1 118 ? 1.943 13.460 -3.370 1.00 93.94 118 PHE A O 1
ATOM 985 N N . GLU A 1 119 ? 3.402 15.149 -3.723 1.00 87.06 119 GLU A N 1
ATOM 986 C CA . GLU A 1 119 ? 2.451 16.253 -3.882 1.00 87.06 119 GLU A CA 1
ATOM 987 C C . GLU A 1 119 ? 2.847 17.012 -5.157 1.00 87.06 119 GLU A C 1
ATOM 989 O O . GLU A 1 119 ? 2.544 16.554 -6.249 1.00 87.06 119 GLU A O 1
ATOM 994 N N . ASP A 1 120 ? 3.648 18.074 -5.041 1.00 86.88 120 ASP A N 1
ATOM 995 C CA . ASP A 1 120 ? 4.297 18.728 -6.189 1.00 86.88 120 ASP A CA 1
ATOM 996 C C . ASP A 1 120 ? 5.658 18.099 -6.499 1.00 86.88 120 ASP A C 1
ATOM 998 O O . ASP A 1 120 ? 6.160 18.105 -7.625 1.00 86.88 120 ASP A O 1
ATOM 1002 N N . LYS A 1 121 ? 6.294 17.581 -5.447 1.00 90.62 121 LYS A N 1
ATOM 1003 C CA . LYS A 1 121 ? 7.591 16.925 -5.495 1.00 90.62 121 LYS A CA 1
ATOM 1004 C C . LYS A 1 121 ? 7.568 15.670 -4.649 1.00 90.62 121 LYS A C 1
ATOM 1006 O O . LYS A 1 121 ? 6.862 15.569 -3.646 1.00 90.62 121 LYS A O 1
ATOM 1011 N N . ARG A 1 122 ? 8.412 14.731 -5.046 1.00 91.56 122 ARG A N 1
ATOM 1012 C CA . ARG A 1 122 ? 8.649 13.496 -4.318 1.00 91.56 122 ARG A CA 1
ATOM 1013 C C . ARG A 1 122 ? 9.377 13.785 -2.999 1.00 91.56 122 ARG A C 1
ATOM 1015 O O . ARG A 1 122 ? 10.412 14.452 -3.003 1.00 91.56 122 ARG A O 1
ATOM 1022 N N . SER A 1 123 ? 8.844 13.287 -1.882 1.00 93.94 123 SER A N 1
ATOM 1023 C CA . SER A 1 123 ? 9.547 13.276 -0.597 1.00 93.94 123 SER A CA 1
ATOM 1024 C C . SER A 1 123 ? 10.758 12.343 -0.645 1.00 93.94 123 SER A C 1
ATOM 1026 O O . SER A 1 123 ? 10.849 11.459 -1.498 1.00 93.94 123 SER A O 1
ATOM 1028 N N . PHE A 1 124 ? 11.659 12.475 0.328 1.00 92.50 124 PHE A N 1
ATOM 1029 C CA . PHE A 1 124 ? 12.624 11.411 0.601 1.00 92.50 124 PHE A CA 1
ATOM 1030 C C . PHE A 1 124 ? 11.906 10.137 1.065 1.00 92.50 124 PHE A C 1
ATOM 1032 O O . PHE A 1 124 ? 10.786 10.206 1.579 1.00 92.50 124 PHE A O 1
ATOM 1039 N N . ASP A 1 125 ? 12.565 8.993 0.893 1.00 92.75 125 ASP A N 1
ATOM 1040 C CA . ASP A 1 125 ? 12.125 7.726 1.472 1.00 92.75 125 ASP A CA 1
ATOM 1041 C C . ASP A 1 125 ? 12.342 7.778 3.002 1.00 92.75 125 ASP A C 1
ATOM 1043 O O . ASP A 1 125 ? 13.431 8.118 3.470 1.00 92.75 125 ASP A O 1
ATOM 1047 N N . TYR A 1 126 ? 11.319 7.429 3.782 1.00 92.19 126 TYR A N 1
ATOM 1048 C CA . TYR A 1 126 ? 11.339 7.395 5.248 1.00 92.19 126 TYR A CA 1
ATOM 1049 C C . TYR A 1 126 ? 10.860 6.044 5.799 1.00 92.19 126 TYR A C 1
ATOM 1051 O O . TYR A 1 126 ? 10.388 5.170 5.061 1.00 92.19 126 TYR A O 1
ATOM 1059 N N . MET A 1 127 ? 11.054 5.841 7.105 1.00 93.31 127 MET A N 1
ATOM 1060 C CA . MET A 1 127 ? 10.633 4.618 7.794 1.00 93.31 127 MET A CA 1
ATOM 1061 C C . MET A 1 127 ? 9.109 4.492 7.801 1.00 93.31 127 MET A C 1
ATOM 1063 O O . MET A 1 127 ? 8.429 5.506 7.942 1.00 93.31 127 MET A O 1
ATOM 1067 N N . PRO A 1 128 ? 8.554 3.275 7.698 1.00 93.50 128 PRO A N 1
ATOM 1068 C CA . PRO A 1 128 ? 7.117 3.090 7.808 1.00 93.50 128 PRO A CA 1
ATOM 1069 C C . PRO A 1 128 ? 6.561 3.644 9.118 1.00 93.50 128 PRO A C 1
ATOM 1071 O O . PRO A 1 128 ? 7.092 3.382 10.195 1.00 93.50 128 PRO A O 1
ATOM 1074 N N . SER A 1 129 ? 5.495 4.427 9.009 1.00 90.81 129 SER A N 1
ATOM 1075 C CA . SER A 1 129 ? 4.859 5.106 10.131 1.00 90.81 129 SER A CA 1
ATOM 1076 C C . SER A 1 129 ? 3.380 5.352 9.834 1.00 90.81 129 SER A C 1
ATOM 1078 O O . SER A 1 129 ? 2.963 5.287 8.672 1.00 90.81 129 SER A O 1
ATOM 1080 N N . PRO A 1 130 ? 2.579 5.708 10.849 1.00 94.69 130 PRO A N 1
ATOM 1081 C CA . PRO A 1 130 ? 1.295 6.349 10.608 1.00 94.69 130 PRO A CA 1
ATOM 1082 C C . PRO A 1 130 ? 1.443 7.555 9.662 1.00 94.69 130 PRO A C 1
ATOM 1084 O O . PRO A 1 130 ? 2.441 8.282 9.698 1.00 94.69 130 PRO A O 1
ATOM 1087 N N . ILE A 1 131 ? 0.447 7.750 8.802 1.00 91.69 131 ILE A N 1
ATOM 1088 C CA . ILE A 1 131 ? 0.299 8.904 7.918 1.00 91.69 131 ILE A CA 1
ATOM 1089 C C . ILE A 1 131 ? -0.103 10.100 8.775 1.00 91.69 131 ILE A C 1
ATOM 1091 O O . ILE A 1 131 ? -1.147 10.075 9.429 1.00 91.69 131 ILE A O 1
ATOM 1095 N N . SER A 1 132 ? 0.714 11.151 8.761 1.00 87.00 132 SER A N 1
ATOM 1096 C CA . SER A 1 132 ? 0.410 12.364 9.516 1.00 87.00 132 SER A CA 1
ATOM 1097 C C . SER A 1 132 ? -0.833 13.081 8.986 1.00 87.00 132 SER A C 1
ATOM 1099 O O . SER A 1 132 ? -1.119 13.030 7.789 1.00 87.00 132 SER A O 1
ATOM 1101 N N . GLN A 1 133 ? -1.548 13.784 9.868 1.00 80.75 133 GLN A N 1
ATOM 1102 C CA . GLN A 1 133 ? -2.793 14.479 9.528 1.00 80.75 133 GLN A CA 1
ATOM 1103 C C . GLN A 1 133 ? -2.593 15.538 8.444 1.00 80.75 133 GLN A C 1
ATOM 1105 O O . GLN A 1 133 ? -3.465 15.693 7.592 1.00 80.75 133 GLN A O 1
ATOM 1110 N N . GLU A 1 134 ? -1.435 16.211 8.393 1.00 83.50 134 GLU A N 1
ATOM 1111 C CA . GLU A 1 134 ? -1.160 17.136 7.293 1.00 83.50 134 GLU A CA 1
ATOM 1112 C C . GLU A 1 134 ? -1.175 16.436 5.930 1.00 83.50 134 GLU A C 1
ATOM 1114 O O . GLU A 1 134 ? -1.597 17.037 4.946 1.00 83.50 134 GLU A O 1
ATOM 1119 N N . ASN A 1 135 ? -0.790 15.160 5.861 1.00 87.31 135 ASN A N 1
ATOM 1120 C CA . ASN A 1 135 ? -0.724 14.406 4.613 1.00 87.31 135 ASN A CA 1
ATOM 1121 C C . ASN A 1 135 ? -2.075 13.792 4.205 1.00 87.31 135 ASN A C 1
ATOM 1123 O O . ASN A 1 135 ? -2.174 13.184 3.143 1.00 87.31 135 ASN A O 1
ATOM 1127 N N . VAL A 1 136 ? -3.134 13.971 4.999 1.00 90.56 136 VAL A N 1
ATOM 1128 C CA . VAL A 1 136 ? -4.497 13.534 4.660 1.00 90.56 136 VAL A CA 1
ATOM 1129 C C . VAL A 1 136 ? -5.232 14.666 3.937 1.00 90.56 136 VAL A C 1
ATOM 1131 O O . VAL A 1 136 ? -6.201 15.233 4.436 1.00 90.56 136 VAL A O 1
ATOM 1134 N N . ARG A 1 137 ? -4.741 15.025 2.748 1.00 89.75 137 ARG A N 1
ATOM 1135 C CA . ARG A 1 137 ? -5.317 16.083 1.905 1.00 89.75 137 ARG A CA 1
ATOM 1136 C C . ARG A 1 137 ? -5.338 15.681 0.433 1.00 89.75 137 ARG A C 1
ATOM 1138 O O . ARG A 1 137 ? -4.608 14.785 0.012 1.00 89.75 137 ARG A O 1
ATOM 1145 N N . GLU A 1 138 ? -6.215 16.325 -0.330 1.00 92.75 138 GLU A N 1
ATOM 1146 C CA . GLU A 1 138 ? -6.343 16.102 -1.771 1.00 92.75 138 GLU A CA 1
ATOM 1147 C C . GLU A 1 138 ? -5.015 16.362 -2.496 1.00 92.75 138 GLU A C 1
ATOM 1149 O O . GLU A 1 138 ? -4.253 17.245 -2.107 1.00 92.75 138 GLU A O 1
ATOM 1154 N N . GLY A 1 139 ? -4.741 15.568 -3.531 1.00 92.75 139 GLY A N 1
ATOM 1155 C CA . GLY A 1 139 ? -3.556 15.705 -4.384 1.00 92.75 139 GLY A CA 1
ATOM 1156 C C . GLY A 1 139 ? -2.346 14.867 -3.966 1.00 92.75 139 GLY A C 1
ATOM 1157 O O . GLY A 1 139 ? -1.400 14.717 -4.734 1.00 92.75 139 GLY A O 1
ATOM 1158 N N . LEU A 1 140 ? -2.360 14.265 -2.772 1.00 96.38 140 LEU A N 1
ATOM 1159 C CA . LEU A 1 140 ? -1.225 13.468 -2.304 1.00 96.38 140 LEU A CA 1
ATOM 1160 C C . LEU A 1 140 ? -1.274 12.020 -2.795 1.00 96.38 140 LEU A C 1
ATOM 1162 O O . LEU A 1 140 ? -2.311 11.360 -2.786 1.00 96.38 140 LEU A O 1
ATOM 1166 N N . PHE A 1 141 ? -0.113 11.474 -3.130 1.00 97.31 141 PHE A N 1
ATOM 1167 C CA . PHE A 1 141 ? 0.094 10.036 -3.270 1.00 97.31 141 PHE A CA 1
ATOM 1168 C C . PHE A 1 141 ? 1.022 9.557 -2.162 1.00 97.31 141 PHE A C 1
ATOM 1170 O O . PHE A 1 141 ? 2.122 10.079 -2.033 1.00 97.31 141 PHE A O 1
ATOM 1177 N N . ILE A 1 142 ? 0.601 8.576 -1.369 1.00 98.38 142 ILE A N 1
ATOM 1178 C CA . ILE A 1 142 ? 1.355 8.071 -0.215 1.00 98.38 142 ILE A CA 1
ATOM 1179 C C . ILE A 1 142 ? 1.594 6.586 -0.417 1.00 98.38 142 ILE A C 1
ATOM 1181 O O . ILE A 1 142 ? 0.636 5.828 -0.535 1.00 98.38 142 ILE A O 1
ATOM 1185 N N . PHE A 1 143 ? 2.853 6.169 -0.425 1.00 98.56 143 PHE A N 1
ATOM 1186 C CA . PHE A 1 143 ? 3.269 4.805 -0.724 1.00 98.56 143 PHE A CA 1
ATOM 1187 C C . PHE A 1 143 ? 3.973 4.164 0.466 1.00 98.56 143 PHE A C 1
ATOM 1189 O O . PHE A 1 143 ? 4.700 4.836 1.192 1.00 98.56 143 PHE A O 1
ATOM 1196 N N . LEU A 1 144 ? 3.813 2.850 0.602 1.00 98.69 144 LEU A N 1
ATOM 1197 C CA . LEU A 1 144 ? 4.579 1.961 1.469 1.00 98.69 144 LEU A CA 1
ATOM 1198 C C . LEU A 1 144 ? 4.967 0.724 0.657 1.00 98.69 144 LEU A C 1
ATOM 1200 O O . LEU A 1 144 ? 4.093 0.004 0.174 1.00 98.69 144 LEU A O 1
ATOM 1204 N N . GLY A 1 145 ? 6.259 0.432 0.530 1.00 98.50 145 GLY A N 1
ATOM 1205 C CA . GLY A 1 145 ? 6.667 -0.750 -0.218 1.00 98.50 145 GLY A CA 1
ATOM 1206 C C . GLY A 1 145 ? 8.162 -0.951 -0.381 1.00 98.50 145 GLY A C 1
ATOM 1207 O O . GLY A 1 145 ? 8.989 -0.247 0.203 1.00 98.50 145 GLY A O 1
ATOM 1208 N N . GLY A 1 146 ? 8.482 -1.960 -1.185 1.00 98.00 146 GLY A N 1
ATOM 1209 C CA . GLY A 1 146 ? 9.838 -2.327 -1.557 1.00 98.00 146 GLY A CA 1
ATOM 1210 C C . GLY A 1 146 ? 10.248 -1.717 -2.892 1.00 98.00 146 GLY A C 1
ATOM 1211 O O . GLY A 1 146 ? 9.434 -1.155 -3.636 1.00 98.00 146 GLY A O 1
ATOM 1212 N N . LYS A 1 147 ? 11.538 -1.854 -3.201 1.00 96.81 147 LYS A N 1
ATOM 1213 C CA . LYS A 1 147 ? 12.099 -1.507 -4.502 1.00 96.81 147 LYS A CA 1
ATOM 1214 C C . LYS A 1 147 ? 13.195 -2.482 -4.913 1.00 96.81 147 LYS A C 1
ATOM 1216 O O . LYS A 1 147 ? 13.891 -3.025 -4.058 1.00 96.81 147 LYS A O 1
ATOM 1221 N N . GLN A 1 148 ? 13.339 -2.700 -6.212 1.00 97.25 148 GLN A N 1
ATOM 1222 C CA . GLN A 1 148 ? 14.346 -3.576 -6.808 1.00 97.25 148 GLN A CA 1
ATOM 1223 C C . GLN A 1 148 ? 14.934 -2.939 -8.068 1.00 97.25 148 GLN A C 1
ATOM 1225 O O . GLN A 1 148 ? 14.294 -2.113 -8.709 1.00 97.25 148 GLN A O 1
ATOM 1230 N N . ASP A 1 149 ? 16.138 -3.354 -8.450 1.00 96.12 149 ASP A N 1
ATOM 1231 C CA . ASP A 1 149 ? 16.733 -2.986 -9.735 1.00 96.12 149 ASP A CA 1
ATOM 1232 C C . ASP A 1 149 ? 15.971 -3.674 -10.884 1.00 96.12 149 ASP A C 1
ATOM 1234 O O . ASP A 1 149 ? 15.763 -4.891 -10.866 1.00 96.12 149 ASP A O 1
ATOM 1238 N N . LEU A 1 150 ? 15.578 -2.911 -11.908 1.00 94.81 150 LEU A N 1
ATOM 1239 C CA . LEU A 1 150 ? 14.832 -3.417 -13.069 1.00 94.81 150 LEU A CA 1
ATOM 1240 C C . LEU A 1 150 ? 15.581 -4.469 -13.895 1.00 94.81 150 LEU A C 1
ATOM 1242 O O . LEU A 1 150 ? 14.969 -5.201 -14.675 1.00 94.81 150 LEU A O 1
ATOM 1246 N N . THR A 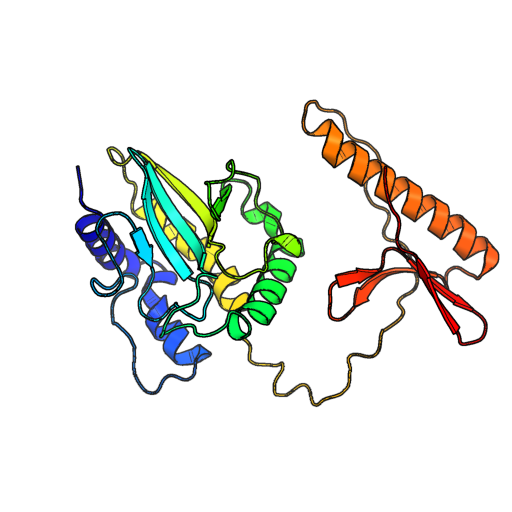1 151 ? 16.900 -4.560 -13.750 1.00 93.50 151 THR A N 1
ATOM 1247 C CA . THR A 1 151 ? 17.727 -5.582 -14.400 1.00 93.50 151 THR A CA 1
ATOM 1248 C C . THR A 1 151 ? 17.760 -6.902 -13.625 1.00 93.50 151 THR A C 1
ATOM 1250 O O . THR A 1 151 ? 18.150 -7.924 -14.190 1.00 93.50 151 THR A O 1
ATOM 1253 N N . LYS A 1 152 ? 17.337 -6.908 -12.352 1.00 94.69 152 LYS A N 1
ATOM 1254 C CA . LYS A 1 152 ? 17.429 -8.053 -11.428 1.00 94.69 152 LYS A CA 1
ATOM 1255 C C . LYS A 1 152 ? 16.147 -8.230 -10.610 1.00 94.69 152 LYS A C 1
ATOM 1257 O O . LYS A 1 152 ? 16.178 -8.286 -9.384 1.00 94.69 152 LYS A O 1
ATOM 1262 N N . ILE A 1 153 ? 15.019 -8.334 -11.308 1.00 97.19 153 ILE A N 1
ATOM 1263 C CA . ILE A 1 153 ? 13.702 -8.491 -10.684 1.00 97.19 153 ILE A CA 1
ATOM 1264 C C . ILE A 1 153 ? 13.536 -9.914 -10.129 1.00 97.19 153 ILE A C 1
ATOM 1266 O O . ILE A 1 153 ? 13.581 -10.895 -10.873 1.00 97.19 153 ILE A O 1
ATOM 1270 N N . SER A 1 154 ? 13.274 -10.012 -8.829 1.00 98.06 154 SER A N 1
ATOM 1271 C CA . SER A 1 154 ? 12.770 -11.197 -8.138 1.00 98.06 154 SER A CA 1
ATOM 1272 C C . SER A 1 154 ? 11.258 -11.079 -7.944 1.00 98.06 154 SER A C 1
ATOM 1274 O O . SER A 1 154 ? 10.779 -10.355 -7.067 1.00 98.06 154 SER A O 1
ATOM 1276 N N . TYR A 1 155 ? 10.501 -11.808 -8.763 1.00 98.06 155 TYR A N 1
ATOM 1277 C CA . TYR A 1 155 ? 9.037 -11.863 -8.693 1.00 98.06 155 TYR A CA 1
ATOM 1278 C C . TYR A 1 155 ? 8.525 -12.524 -7.412 1.00 98.06 155 TYR A C 1
ATOM 1280 O O . TYR A 1 155 ? 7.527 -12.074 -6.851 1.00 98.06 155 TYR A O 1
ATOM 1288 N N . GLN A 1 156 ? 9.259 -13.513 -6.900 1.00 97.88 156 GLN A N 1
ATOM 1289 C CA . GLN A 1 156 ? 8.987 -14.121 -5.603 1.00 97.88 156 GLN A CA 1
ATOM 1290 C C . GLN A 1 156 ? 9.035 -13.078 -4.479 1.00 97.88 156 GLN A C 1
ATOM 1292 O O . GLN A 1 156 ? 8.075 -12.963 -3.727 1.00 97.88 156 GLN A O 1
ATOM 1297 N N . LEU A 1 157 ? 10.089 -12.253 -4.415 1.00 98.25 157 LEU A N 1
ATOM 1298 C CA . LEU A 1 157 ? 10.207 -11.218 -3.381 1.00 98.25 157 LEU A CA 1
ATOM 1299 C C . LEU A 1 157 ? 9.088 -10.168 -3.481 1.00 98.25 157 LEU A C 1
ATOM 1301 O O . LEU A 1 157 ? 8.615 -9.666 -2.460 1.00 98.25 157 LEU A O 1
ATOM 1305 N N . ILE A 1 158 ? 8.655 -9.833 -4.704 1.00 98.56 158 ILE A N 1
ATOM 1306 C CA . ILE A 1 158 ? 7.492 -8.960 -4.912 1.00 98.56 158 ILE A CA 1
ATOM 1307 C C . ILE A 1 158 ? 6.267 -9.597 -4.262 1.00 98.56 158 ILE A C 1
ATOM 1309 O O . ILE A 1 158 ? 5.644 -8.974 -3.409 1.00 98.56 158 ILE A O 1
ATOM 1313 N N . LEU A 1 159 ? 5.942 -10.834 -4.631 1.00 98.50 159 LEU A N 1
ATOM 1314 C CA . LEU A 1 159 ? 4.742 -11.520 -4.161 1.00 98.50 159 LEU A CA 1
ATOM 1315 C C . LEU A 1 159 ? 4.755 -11.770 -2.646 1.00 98.50 159 LEU A C 1
ATOM 1317 O O . LEU A 1 159 ? 3.759 -11.477 -1.995 1.00 98.50 159 LEU A O 1
ATOM 1321 N N . GLU A 1 160 ? 5.889 -12.171 -2.065 1.00 98.00 160 GLU A N 1
ATOM 1322 C CA . GLU A 1 160 ? 6.066 -12.295 -0.607 1.00 98.00 160 GLU A CA 1
ATOM 1323 C C . GLU A 1 160 ? 5.832 -10.958 0.113 1.00 98.00 160 GLU A C 1
ATOM 1325 O O . GLU A 1 160 ? 5.195 -10.900 1.166 1.00 98.00 160 GLU A O 1
ATOM 1330 N N . THR A 1 161 ? 6.308 -9.852 -0.470 1.00 98.44 161 THR A N 1
ATOM 1331 C CA . THR A 1 161 ? 6.086 -8.514 0.093 1.00 98.44 161 THR A CA 1
ATOM 1332 C C . THR A 1 161 ? 4.616 -8.110 0.014 1.00 98.44 161 THR A C 1
ATOM 1334 O O . THR A 1 161 ? 4.084 -7.553 0.974 1.00 98.44 161 THR A O 1
ATOM 1337 N N . LEU A 1 162 ? 3.949 -8.382 -1.111 1.00 98.50 162 LEU A N 1
ATOM 1338 C CA . LEU A 1 162 ? 2.531 -8.069 -1.285 1.00 98.50 162 LEU A CA 1
ATOM 1339 C C . LEU A 1 162 ? 1.644 -8.928 -0.361 1.00 98.50 162 LEU A C 1
ATOM 1341 O O . LEU A 1 162 ? 0.705 -8.387 0.218 1.00 98.50 162 LEU A O 1
ATOM 1345 N N . ASP A 1 163 ? 1.979 -10.202 -0.138 1.00 96.94 163 ASP A N 1
ATOM 1346 C CA . ASP A 1 163 ? 1.320 -11.064 0.856 1.00 96.94 163 ASP A CA 1
ATOM 1347 C C . ASP A 1 163 ? 1.499 -10.529 2.274 1.00 96.94 163 ASP A C 1
ATOM 1349 O O . ASP A 1 163 ? 0.537 -10.437 3.033 1.00 96.94 163 ASP A O 1
ATOM 1353 N N . ARG A 1 164 ? 2.707 -10.081 2.629 1.00 96.94 164 ARG A N 1
ATOM 1354 C CA . ARG A 1 164 ? 2.957 -9.474 3.943 1.00 96.94 164 ARG A CA 1
ATOM 1355 C C . ARG A 1 164 ? 2.172 -8.173 4.155 1.00 96.94 164 ARG A C 1
ATOM 1357 O O . ARG A 1 164 ? 1.844 -7.838 5.291 1.00 96.94 164 ARG A O 1
ATOM 1364 N N . LEU A 1 165 ? 1.846 -7.450 3.082 1.00 97.81 165 LEU A N 1
ATOM 1365 C CA . LEU A 1 165 ? 1.004 -6.246 3.111 1.00 97.81 165 LEU A CA 1
ATOM 1366 C C . LEU A 1 165 ? -0.506 -6.559 3.049 1.00 97.81 165 LEU A C 1
ATOM 1368 O O . LEU A 1 165 ? -1.325 -5.673 3.306 1.00 97.81 165 LEU A O 1
ATOM 1372 N N . LEU A 1 166 ? -0.905 -7.798 2.744 1.00 95.50 166 LEU A N 1
ATOM 1373 C CA . LEU A 1 166 ? -2.312 -8.193 2.649 1.00 95.50 166 LEU A CA 1
ATOM 1374 C C . LEU A 1 166 ? -3.080 -8.082 3.979 1.00 95.50 166 LEU A C 1
ATOM 1376 O O . LEU A 1 166 ? -4.206 -7.585 3.938 1.00 95.50 166 LEU A O 1
ATOM 1380 N N . PRO A 1 167 ? -2.530 -8.449 5.155 1.00 93.69 167 PRO A N 1
ATOM 1381 C CA . PRO A 1 167 ? -3.198 -8.219 6.438 1.00 93.69 167 PRO A CA 1
ATOM 1382 C C . PRO A 1 167 ? -3.525 -6.746 6.705 1.00 93.69 167 PRO A C 1
ATOM 1384 O O . PRO A 1 167 ? -4.634 -6.441 7.137 1.00 93.69 167 PRO A O 1
ATOM 1387 N N . LEU A 1 168 ? -2.606 -5.832 6.371 1.00 95.06 168 LEU A N 1
ATOM 1388 C CA . LEU A 1 168 ? -2.831 -4.387 6.466 1.00 95.06 168 LEU A CA 1
ATOM 1389 C C . LEU A 1 168 ? -3.982 -3.955 5.548 1.00 95.06 168 LEU A C 1
ATOM 1391 O O . LEU A 1 168 ? -4.911 -3.289 5.995 1.00 95.06 168 LEU A O 1
ATOM 1395 N N . TYR A 1 169 ? -3.977 -4.402 4.288 1.00 96.75 169 TYR A N 1
ATOM 1396 C CA . TYR A 1 169 ? -5.085 -4.160 3.360 1.00 96.75 169 TYR A CA 1
ATOM 1397 C C . TYR A 1 169 ? -6.422 -4.679 3.902 1.00 96.75 169 TYR A C 1
ATOM 1399 O O . TYR A 1 169 ? -7.417 -3.959 3.892 1.00 96.75 169 TYR A O 1
ATOM 1407 N N . LEU A 1 170 ? -6.458 -5.912 4.411 1.00 91.94 170 LEU A N 1
ATOM 1408 C CA . LEU A 1 170 ? -7.667 -6.501 4.983 1.00 91.94 170 LEU A CA 1
ATOM 1409 C C . LEU A 1 170 ? -8.172 -5.699 6.183 1.00 91.94 170 LEU A C 1
ATOM 1411 O O . LEU A 1 170 ? -9.373 -5.468 6.270 1.00 91.94 170 LEU A O 1
ATOM 1415 N N . TYR A 1 171 ? -7.285 -5.252 7.072 1.00 90.81 171 TYR A N 1
ATOM 1416 C CA . TYR A 1 171 ? -7.651 -4.419 8.216 1.00 90.81 171 TYR A CA 1
ATOM 1417 C C . TYR A 1 171 ? -8.247 -3.078 7.771 1.00 90.81 171 TYR A C 1
ATOM 1419 O O . TYR A 1 171 ? -9.327 -2.688 8.210 1.00 90.81 171 TYR A O 1
ATOM 1427 N N . THR A 1 172 ? -7.582 -2.409 6.828 1.00 92.25 172 THR A N 1
ATOM 1428 C CA . THR A 1 172 ? -8.002 -1.117 6.280 1.00 92.25 172 THR A CA 1
ATOM 1429 C C . THR A 1 172 ? -9.334 -1.184 5.521 1.00 92.25 172 THR A C 1
ATOM 1431 O O . THR A 1 172 ? -10.135 -0.249 5.582 1.00 92.25 172 THR A O 1
ATOM 1434 N N . GLU A 1 173 ? -9.588 -2.275 4.795 1.00 90.25 173 GLU A N 1
ATOM 1435 C CA . GLU A 1 173 ? -10.740 -2.398 3.894 1.00 90.25 173 GLU A CA 1
ATOM 1436 C C . GLU A 1 173 ? -11.940 -3.128 4.494 1.00 90.25 173 GLU A C 1
ATOM 1438 O O . GLU A 1 173 ? -13.069 -2.955 4.024 1.00 90.25 173 GLU A O 1
ATOM 1443 N N . ASN A 1 174 ? -11.738 -3.943 5.527 1.00 78.25 174 ASN A N 1
ATOM 1444 C CA . ASN A 1 174 ? -12.811 -4.677 6.179 1.00 78.25 174 ASN A CA 1
ATOM 1445 C C . ASN A 1 174 ? -13.561 -3.773 7.170 1.00 78.25 174 ASN A C 1
ATOM 1447 O O . ASN A 1 174 ? -13.519 -3.972 8.379 1.00 78.25 174 ASN A O 1
ATOM 1451 N N . GLN A 1 175 ? -14.319 -2.807 6.643 1.00 60.41 175 GLN A N 1
ATOM 1452 C CA . GLN A 1 175 ? -15.190 -1.914 7.426 1.00 60.41 175 GLN A CA 1
ATOM 1453 C C . GLN A 1 175 ? -16.385 -2.631 8.092 1.00 60.41 175 GLN A C 1
ATOM 1455 O O . GLN A 1 175 ? -17.260 -1.989 8.685 1.00 60.41 175 GLN A O 1
ATOM 1460 N N . THR A 1 176 ? -16.455 -3.965 8.035 1.00 45.28 176 THR A N 1
ATOM 1461 C CA . THR A 1 176 ? -17.548 -4.751 8.615 1.00 45.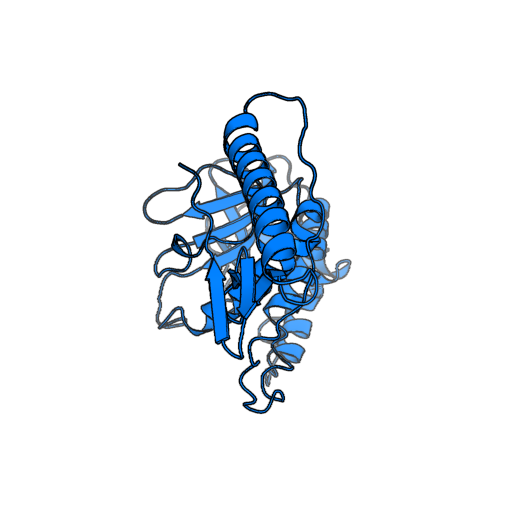28 176 THR A CA 1
ATOM 1462 C C . THR A 1 176 ? -17.409 -4.881 10.137 1.00 45.28 176 THR A C 1
ATOM 1464 O O . THR A 1 176 ? -17.096 -5.941 10.663 1.00 45.28 176 THR A O 1
ATOM 1467 N N . THR A 1 177 ? -17.651 -3.776 10.847 1.00 40.59 177 THR A N 1
ATOM 1468 C CA . THR A 1 177 ? -18.367 -3.704 12.144 1.00 40.59 177 THR A CA 1
ATOM 1469 C C . THR A 1 177 ? -18.631 -2.268 12.619 1.00 40.59 177 THR A C 1
ATOM 1471 O O . THR A 1 177 ? -19.159 -2.096 13.711 1.00 40.59 177 THR A O 1
ATOM 1474 N N . SER A 1 178 ? -18.389 -1.223 11.820 1.00 38.28 178 SER A N 1
ATOM 1475 C CA . SER A 1 178 ? -18.823 0.133 12.212 1.00 38.28 178 SER A CA 1
ATOM 1476 C C . SER A 1 178 ? -20.265 0.467 11.808 1.00 38.28 178 SER A C 1
ATOM 1478 O O . SER A 1 178 ? -20.840 1.387 12.371 1.00 38.28 178 SER A O 1
ATOM 1480 N N . GLU A 1 179 ? -20.906 -0.318 10.932 1.00 35.34 179 GLU A N 1
ATOM 1481 C CA . GLU A 1 179 ? -22.345 -0.163 10.619 1.00 35.34 179 GLU A CA 1
ATOM 1482 C C . GLU A 1 179 ? -23.277 -0.961 11.559 1.00 35.34 179 GLU A C 1
ATOM 1484 O O . GLU A 1 179 ? -24.488 -0.778 11.520 1.00 35.34 179 GLU A O 1
ATOM 1489 N N . ASN A 1 180 ? -22.718 -1.792 12.451 1.00 32.28 180 ASN A N 1
ATOM 1490 C CA . ASN A 1 180 ? -23.426 -2.405 13.592 1.00 32.28 180 ASN A CA 1
ATOM 1491 C C . ASN A 1 180 ? -22.921 -1.902 14.952 1.00 32.28 180 ASN A C 1
ATOM 1493 O O . ASN A 1 180 ? -23.441 -2.313 15.988 1.00 32.28 180 ASN A O 1
ATOM 1497 N N . LYS A 1 181 ? -21.975 -0.955 14.970 1.00 34.16 181 LYS A N 1
ATOM 1498 C CA . LYS A 1 181 ? -21.972 0.034 16.039 1.00 34.16 181 LYS A CA 1
ATOM 1499 C C . LYS A 1 181 ? -23.126 0.965 15.708 1.00 34.16 181 LYS A C 1
ATOM 1501 O O . LYS A 1 181 ? -22.999 1.910 14.932 1.00 34.16 181 LYS A O 1
ATOM 1506 N N . SER A 1 182 ? -24.288 0.657 16.282 1.00 29.38 182 SER A N 1
ATOM 1507 C CA . SER A 1 182 ? -25.250 1.690 16.642 1.00 29.38 182 SER A CA 1
ATOM 1508 C C . SER A 1 182 ? -24.483 2.946 17.035 1.00 29.38 182 SER A C 1
ATOM 1510 O O . SER A 1 182 ? -23.444 2.847 17.686 1.00 29.38 182 SER A O 1
ATOM 1512 N N . LYS A 1 183 ? -24.991 4.106 16.625 1.00 35.34 183 LYS A N 1
ATOM 1513 C CA . LYS A 1 183 ? -24.608 5.419 17.142 1.00 35.34 183 LYS A CA 1
ATOM 1514 C C . LYS A 1 183 ? -24.740 5.467 18.673 1.00 35.34 183 LYS A C 1
ATOM 1516 O O . LYS A 1 183 ? -25.603 6.148 19.208 1.00 35.34 183 LYS A O 1
ATOM 1521 N N . GLU A 1 184 ? -23.887 4.760 19.381 1.00 31.05 184 GLU A N 1
ATOM 1522 C CA . GLU A 1 184 ? -23.345 5.220 20.628 1.00 31.05 184 GLU A CA 1
ATOM 1523 C C . GLU A 1 184 ? -22.076 5.921 20.187 1.00 31.05 184 GLU A C 1
ATOM 1525 O O . GLU A 1 184 ? -21.153 5.305 19.650 1.00 31.05 184 GLU A O 1
ATOM 1530 N N . ALA A 1 185 ? -22.072 7.247 20.320 1.00 36.50 185 ALA A N 1
ATOM 1531 C CA . ALA A 1 185 ? -20.821 7.970 20.433 1.00 36.50 185 ALA A CA 1
ATOM 1532 C C . ALA A 1 185 ? -19.900 7.103 21.300 1.00 36.50 185 ALA A C 1
ATOM 1534 O O . ALA A 1 185 ? -20.337 6.679 22.373 1.00 36.50 185 ALA A O 1
ATOM 1535 N N . SER A 1 186 ? -18.693 6.759 20.836 1.00 38.28 186 SER A N 1
ATOM 1536 C CA . SER A 1 186 ? -17.728 6.151 21.744 1.00 38.28 186 SER A CA 1
ATOM 1537 C C . SER A 1 186 ? -17.422 7.244 22.756 1.00 38.28 186 SER A C 1
ATOM 1539 O O . SER A 1 186 ? -16.614 8.139 22.503 1.00 38.28 186 SER A O 1
ATOM 1541 N N . TYR A 1 187 ? -18.199 7.266 23.833 1.00 44.12 187 TYR A N 1
ATOM 1542 C CA . TYR A 1 187 ? -18.007 8.194 24.915 1.00 44.12 187 TYR A CA 1
ATOM 1543 C C . TYR A 1 187 ? -16.563 8.001 25.338 1.00 44.12 187 TYR A C 1
ATOM 1545 O O . TYR A 1 187 ? -16.108 6.872 25.522 1.00 44.12 187 TYR A O 1
ATOM 1553 N N . PHE A 1 188 ? -15.838 9.113 25.369 1.00 53.75 188 PHE A N 1
ATOM 1554 C CA . PHE A 1 188 ? -14.518 9.201 25.953 1.00 53.75 188 PHE A CA 1
ATOM 1555 C C . PHE A 1 188 ? -14.473 8.326 27.219 1.00 53.75 188 PHE A C 1
ATOM 1557 O O . PHE A 1 188 ? -15.151 8.616 28.208 1.00 53.75 188 PHE A O 1
ATOM 1564 N N . ASN A 1 189 ? -13.741 7.213 27.152 1.00 63.38 189 ASN A N 1
ATOM 1565 C CA . ASN A 1 189 ? -13.635 6.260 28.247 1.00 63.38 189 ASN A CA 1
ATOM 1566 C C . ASN A 1 189 ? -12.331 6.547 28.967 1.00 63.38 189 ASN A C 1
ATOM 1568 O O . ASN A 1 189 ? -11.258 6.122 28.546 1.00 63.38 189 ASN A O 1
ATOM 1572 N N . PHE A 1 190 ? -12.439 7.312 30.047 1.00 69.38 190 PHE A N 1
ATOM 1573 C CA . PHE A 1 190 ? -11.305 7.601 30.904 1.00 69.38 190 PHE A CA 1
ATOM 1574 C C . PHE A 1 190 ? -10.722 6.301 31.475 1.00 69.38 190 PHE A C 1
ATOM 1576 O O . PHE A 1 190 ? -11.403 5.587 32.215 1.00 69.38 190 PHE A O 1
ATOM 1583 N N . THR A 1 191 ? -9.455 6.024 31.173 1.00 73.19 191 THR A N 1
ATOM 1584 C CA . THR A 1 191 ? -8.686 4.929 31.772 1.00 73.19 191 THR A CA 1
ATOM 1585 C C . THR A 1 191 ? -7.543 5.504 32.608 1.00 73.19 191 THR A C 1
ATOM 1587 O O . THR A 1 191 ? -6.701 6.209 32.047 1.00 73.19 191 THR A O 1
ATOM 1590 N N . PRO A 1 192 ? -7.482 5.226 33.922 1.00 67.31 192 PRO A N 1
ATOM 1591 C CA . PRO A 1 192 ? -6.381 5.691 34.753 1.00 67.31 192 PRO A CA 1
ATOM 1592 C C . PRO A 1 192 ? -5.088 4.920 34.478 1.00 67.31 192 PRO A C 1
ATOM 1594 O O . PRO A 1 192 ? -5.115 3.746 34.103 1.00 67.31 192 PRO A O 1
ATOM 1597 N N . GLY A 1 193 ? -3.957 5.570 34.742 1.00 68.69 193 GLY A N 1
ATOM 1598 C CA . GLY A 1 193 ? -2.629 4.967 34.682 1.00 68.69 193 GLY A CA 1
ATOM 1599 C C . GLY A 1 193 ? -1.705 5.570 33.626 1.00 68.69 193 GLY A C 1
ATOM 1600 O O . GLY A 1 193 ? -2.118 6.307 32.732 1.00 68.69 193 GLY A O 1
ATOM 1601 N N . CYS A 1 194 ? -0.421 5.238 33.759 1.00 62.66 194 CYS A N 1
ATOM 1602 C CA . CYS A 1 194 ? 0.641 5.656 32.853 1.00 62.66 194 CYS A CA 1
ATOM 1603 C C . CYS A 1 194 ? 1.531 4.462 32.508 1.00 62.66 194 CYS A C 1
ATOM 1605 O O . CYS A 1 194 ? 2.125 3.834 33.391 1.00 62.66 194 CYS A O 1
ATOM 1607 N N . THR A 1 195 ? 1.637 4.149 31.218 1.00 66.88 195 THR A N 1
ATOM 1608 C CA . THR A 1 195 ? 2.560 3.121 30.731 1.00 66.88 195 THR A CA 1
ATOM 1609 C C . THR A 1 195 ? 3.974 3.689 30.742 1.00 66.88 195 THR A C 1
ATOM 1611 O O . THR A 1 195 ? 4.281 4.643 30.031 1.00 66.88 195 THR A O 1
ATOM 1614 N N . LYS A 1 196 ? 4.866 3.103 31.548 1.00 52.19 196 LYS A N 1
ATOM 1615 C CA . LYS A 1 196 ? 6.261 3.549 31.649 1.00 52.19 196 LYS A CA 1
ATOM 1616 C C . LYS A 1 196 ? 7.016 3.233 30.349 1.00 52.19 196 LYS A C 1
ATOM 1618 O O . LYS A 1 196 ? 7.434 2.096 30.141 1.00 52.19 196 LYS A O 1
ATOM 1623 N N . LYS A 1 197 ? 7.190 4.236 29.486 1.00 55.62 197 LYS A N 1
ATOM 1624 C CA . LYS A 1 197 ? 7.969 4.137 28.240 1.00 55.62 197 LYS A CA 1
ATOM 1625 C C . LYS A 1 197 ? 9.479 4.264 28.516 1.00 55.62 197 LYS A C 1
ATOM 1627 O O . LYS A 1 197 ? 9.896 4.754 29.567 1.00 55.62 197 LYS A O 1
ATOM 1632 N N . LEU A 1 198 ? 10.300 3.780 27.579 1.00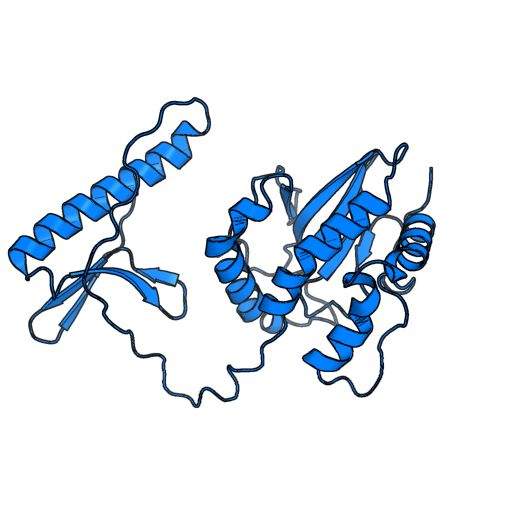 46.53 198 LEU A N 1
ATOM 1633 C CA . LEU A 1 198 ? 11.763 3.880 27.635 1.00 46.53 198 LEU A CA 1
ATOM 1634 C C . LEU A 1 198 ? 12.196 5.354 27.672 1.00 46.53 198 LEU A C 1
ATOM 1636 O O . LEU A 1 198 ? 11.717 6.157 26.874 1.00 46.53 198 LEU A O 1
ATOM 1640 N N . SER A 1 199 ? 13.108 5.686 28.588 1.00 40.22 199 SER A N 1
ATOM 1641 C CA . SER A 1 199 ? 13.565 7.058 28.844 1.00 40.22 199 SER A CA 1
ATOM 1642 C C . SER A 1 199 ? 15.033 7.307 28.469 1.00 40.22 199 SER A C 1
ATOM 1644 O O . SER A 1 199 ? 15.532 8.381 28.761 1.00 40.22 199 SER A O 1
ATOM 1646 N N . ASN A 1 200 ? 15.747 6.340 27.865 1.00 37.25 200 ASN A N 1
ATOM 1647 C CA . ASN A 1 200 ? 17.146 6.487 27.419 1.00 37.25 200 ASN A CA 1
ATOM 1648 C C . ASN A 1 200 ? 17.535 5.462 26.334 1.00 37.25 200 ASN A C 1
ATOM 1650 O O . ASN A 1 200 ? 17.121 4.305 26.400 1.00 37.25 200 ASN A O 1
ATOM 1654 N N . THR A 1 201 ? 18.388 5.865 25.383 1.00 33.78 201 THR A N 1
ATOM 1655 C CA . THR A 1 201 ? 19.124 4.989 24.441 1.00 33.78 201 THR A CA 1
ATOM 1656 C C . THR A 1 201 ? 20.290 5.768 23.790 1.00 33.78 201 THR A C 1
ATOM 1658 O O . THR A 1 201 ? 20.242 6.996 23.724 1.00 33.78 201 THR A O 1
ATOM 1661 N N . SER A 1 202 ? 21.355 5.069 23.368 1.00 35.31 202 SER A N 1
ATOM 1662 C CA . SER A 1 202 ? 22.596 5.628 22.801 1.00 35.31 202 SER A CA 1
ATOM 1663 C C . SER A 1 202 ? 22.668 5.397 21.282 1.00 35.31 202 SER A C 1
ATOM 1665 O O . SER A 1 202 ? 22.699 4.243 20.858 1.00 35.31 202 SER A O 1
ATOM 1667 N N . GLY A 1 203 ? 22.769 6.450 20.458 1.00 33.25 203 GLY A N 1
ATOM 1668 C CA . GLY A 1 203 ? 23.067 6.316 19.019 1.00 33.25 203 GLY A CA 1
ATOM 1669 C C . GLY A 1 203 ? 22.702 7.539 18.167 1.00 33.25 203 GLY A C 1
ATOM 1670 O O . GLY A 1 203 ? 21.696 8.186 18.437 1.00 33.25 203 GLY A O 1
ATOM 1671 N N . THR A 1 204 ? 23.517 7.830 17.142 1.00 47.91 204 THR A N 1
ATOM 1672 C CA . THR A 1 204 ? 23.585 9.107 16.404 1.00 47.91 204 THR A CA 1
ATOM 1673 C C . THR A 1 204 ? 22.617 9.268 15.214 1.00 47.91 204 THR A C 1
ATOM 1675 O O . THR A 1 204 ? 22.266 8.305 14.536 1.00 47.91 204 THR A O 1
ATOM 1678 N N . ILE A 1 205 ? 22.201 10.522 14.952 1.00 40.19 205 ILE A N 1
ATOM 1679 C CA . ILE A 1 205 ? 21.323 11.045 13.864 1.00 40.19 205 ILE A CA 1
ATOM 1680 C C . ILE A 1 205 ? 19.820 10.706 13.968 1.00 40.19 205 ILE A C 1
ATOM 1682 O O . ILE A 1 205 ? 18.997 11.587 13.716 1.00 40.19 205 ILE A O 1
ATOM 1686 N N . ALA A 1 206 ? 19.437 9.536 14.494 1.00 48.25 206 ALA A N 1
ATOM 1687 C CA . ALA A 1 206 ? 18.084 9.311 15.043 1.00 48.25 206 ALA A CA 1
ATOM 1688 C C . ALA A 1 206 ? 17.794 10.209 16.269 1.00 48.25 206 ALA A C 1
ATOM 1690 O O . ALA A 1 206 ? 16.668 10.294 16.747 1.00 48.25 206 ALA A O 1
ATOM 1691 N N . GLU A 1 207 ? 18.815 10.912 16.763 1.00 47.22 207 GLU A N 1
ATOM 1692 C CA . GLU A 1 207 ? 18.846 11.666 18.011 1.00 47.22 207 GLU A CA 1
ATOM 1693 C C . GLU A 1 207 ? 17.822 12.783 18.108 1.00 47.22 207 GLU A C 1
ATOM 1695 O O . GLU A 1 207 ? 17.366 13.035 19.211 1.00 47.22 207 GLU A O 1
ATOM 1700 N N . LYS A 1 208 ? 17.441 13.480 17.031 1.00 43.56 208 LYS A N 1
ATOM 1701 C CA . LYS A 1 208 ? 16.545 14.642 17.178 1.00 43.56 208 LYS A CA 1
ATOM 1702 C C . LYS A 1 208 ? 15.094 14.220 17.406 1.00 43.56 208 LYS A C 1
ATOM 1704 O O . LYS A 1 208 ? 14.488 14.645 18.378 1.00 43.56 208 LYS A O 1
ATOM 1709 N N . GLU A 1 209 ? 14.558 13.336 16.571 1.00 45.84 209 GLU A N 1
ATOM 1710 C CA . GLU A 1 209 ? 13.206 12.795 16.768 1.00 45.84 209 GLU A CA 1
ATOM 1711 C C . GLU A 1 209 ? 13.145 11.858 17.978 1.00 45.84 209 GLU A C 1
ATOM 1713 O O . GLU A 1 209 ? 12.179 11.898 18.738 1.00 45.84 209 GLU A O 1
ATOM 1718 N N . LEU A 1 210 ? 14.200 11.069 18.215 1.00 49.72 210 LEU A N 1
ATOM 1719 C CA . LEU A 1 210 ? 14.319 10.236 19.409 1.00 49.72 210 LEU A CA 1
ATOM 1720 C C . LEU A 1 210 ? 14.433 11.092 20.673 1.00 49.72 210 LEU A C 1
ATOM 1722 O O . LEU A 1 210 ? 13.745 10.802 21.639 1.00 49.72 210 LEU A O 1
ATOM 1726 N N . SER A 1 211 ? 15.223 12.170 20.684 1.00 56.72 211 SER A N 1
ATOM 1727 C CA . SER A 1 211 ? 15.312 13.071 21.846 1.00 56.72 211 SER A CA 1
ATOM 1728 C C . SER A 1 211 ? 14.020 13.833 22.089 1.00 56.72 211 SER A C 1
ATOM 1730 O O . SER A 1 211 ? 13.648 13.983 23.247 1.00 56.72 211 SER A O 1
ATOM 1732 N N . ILE A 1 212 ? 13.305 14.254 21.040 1.00 57.06 212 ILE A N 1
ATOM 1733 C CA . ILE A 1 212 ? 11.978 14.862 21.179 1.00 57.06 212 ILE A CA 1
ATOM 1734 C C . ILE A 1 212 ? 11.007 13.845 21.785 1.00 57.06 212 ILE A C 1
ATOM 1736 O O . ILE A 1 212 ? 10.385 14.148 22.793 1.00 57.06 212 ILE A O 1
ATOM 1740 N N . ARG A 1 213 ? 10.946 12.608 21.270 1.00 58.16 213 ARG A N 1
ATOM 1741 C CA . ARG A 1 213 ? 10.084 11.545 21.828 1.00 58.16 213 ARG A CA 1
ATOM 1742 C C . ARG A 1 213 ? 10.461 11.156 23.260 1.00 58.16 213 ARG A C 1
ATOM 1744 O O . ARG A 1 213 ? 9.584 10.946 24.090 1.00 58.16 213 ARG A O 1
ATOM 1751 N N . LEU A 1 214 ? 11.753 11.062 23.573 1.00 66.50 214 LEU A N 1
ATOM 1752 C CA . LEU A 1 214 ? 12.236 10.773 24.926 1.00 66.50 214 LEU A CA 1
ATOM 1753 C C . LEU A 1 214 ? 11.893 11.919 25.887 1.00 66.50 214 LEU A C 1
ATOM 1755 O O . LEU A 1 214 ? 11.432 11.670 26.998 1.00 66.50 214 LEU A O 1
ATOM 1759 N N . ARG A 1 215 ? 12.045 13.171 25.441 1.00 71.38 215 ARG A N 1
ATOM 1760 C CA . ARG A 1 215 ? 11.678 14.369 26.203 1.00 71.38 215 ARG A CA 1
ATOM 1761 C C . ARG A 1 215 ? 10.171 14.451 26.427 1.00 71.38 215 ARG A C 1
ATOM 1763 O O . ARG A 1 215 ? 9.761 14.723 27.552 1.00 71.38 215 ARG A O 1
ATOM 1770 N N . HIS A 1 216 ? 9.378 14.145 25.404 1.00 76.44 216 HIS A N 1
ATOM 1771 C CA . HIS A 1 216 ? 7.927 14.039 25.490 1.00 76.44 216 HIS A CA 1
ATOM 1772 C C . HIS A 1 216 ? 7.517 13.023 26.559 1.00 76.44 216 HIS A C 1
ATOM 1774 O O . HIS A 1 216 ? 6.783 13.352 27.488 1.00 76.44 216 HIS A O 1
ATOM 1780 N N . ASN A 1 217 ? 8.071 11.805 26.493 1.00 73.00 217 ASN A N 1
ATOM 1781 C CA . ASN A 1 217 ? 7.805 10.740 27.461 1.00 73.00 217 ASN A CA 1
ATOM 1782 C C . ASN A 1 217 ? 8.198 11.152 28.890 1.00 73.00 217 ASN A C 1
ATOM 1784 O O . ASN A 1 217 ? 7.461 10.885 29.840 1.00 73.00 217 ASN A O 1
ATOM 1788 N N . ASP A 1 218 ? 9.340 11.823 29.054 1.00 77.94 218 ASP A N 1
ATOM 1789 C CA . ASP A 1 218 ? 9.802 12.316 30.352 1.00 77.94 218 ASP A CA 1
ATOM 1790 C C . ASP A 1 218 ? 8.889 13.410 30.918 1.00 77.94 218 ASP A C 1
ATOM 1792 O O . ASP A 1 218 ? 8.614 13.424 32.123 1.00 77.94 218 ASP A O 1
ATOM 1796 N N . ILE A 1 219 ? 8.422 14.334 30.073 1.00 81.06 219 ILE A N 1
ATOM 1797 C CA . ILE A 1 219 ? 7.488 15.395 30.465 1.00 81.06 219 ILE A CA 1
ATOM 1798 C C . ILE A 1 219 ? 6.134 14.785 30.825 1.00 81.06 219 ILE A C 1
ATOM 1800 O O . ILE A 1 219 ? 5.615 15.090 31.899 1.00 81.06 219 ILE A O 1
ATOM 1804 N N . GLN A 1 220 ? 5.611 13.874 30.002 1.00 82.06 220 GLN A N 1
ATOM 1805 C CA . GLN A 1 220 ? 4.354 13.165 30.242 1.00 82.06 220 GLN A CA 1
ATOM 1806 C C . GLN A 1 220 ? 4.402 12.397 31.566 1.00 82.06 220 GLN A C 1
ATOM 1808 O O . GLN A 1 220 ? 3.509 12.544 32.398 1.00 82.06 220 GLN A O 1
ATOM 1813 N N . LEU A 1 221 ? 5.489 11.664 31.830 1.00 80.56 221 LEU A N 1
ATOM 1814 C CA . LEU A 1 221 ? 5.664 10.916 33.075 1.00 80.56 221 LEU A CA 1
ATOM 1815 C C . LEU A 1 221 ? 5.778 11.831 34.304 1.00 80.56 221 LEU A C 1
ATOM 1817 O O . LEU A 1 221 ? 5.223 11.520 35.360 1.00 80.56 221 LEU A O 1
ATOM 1821 N N . LYS A 1 222 ? 6.511 12.948 34.206 1.00 85.00 222 LYS A N 1
ATOM 1822 C CA . LYS A 1 222 ? 6.634 13.918 35.310 1.00 85.00 222 LYS A CA 1
ATOM 1823 C C . LYS A 1 222 ? 5.302 14.604 35.599 1.00 85.00 222 LYS A C 1
ATOM 1825 O O . LYS A 1 222 ? 4.935 14.737 36.765 1.00 85.00 222 LYS A O 1
ATOM 1830 N N . LEU A 1 223 ? 4.586 15.008 34.551 1.00 84.81 223 LEU A N 1
ATOM 1831 C CA . LEU A 1 223 ? 3.282 15.648 34.665 1.00 84.81 223 LEU A CA 1
ATOM 1832 C C . LEU A 1 223 ? 2.245 14.680 35.244 1.00 84.81 223 LEU A C 1
ATOM 1834 O O . LEU A 1 223 ? 1.538 15.050 36.177 1.00 84.81 223 LEU A O 1
ATOM 1838 N N . TYR A 1 224 ? 2.233 13.426 34.781 1.00 86.06 224 TYR A N 1
ATOM 1839 C CA . TYR A 1 224 ? 1.413 12.358 35.351 1.00 86.06 224 TYR A CA 1
ATOM 1840 C C . TYR A 1 224 ? 1.655 12.194 36.849 1.00 86.06 224 TYR A C 1
ATOM 1842 O O . TYR A 1 224 ? 0.700 12.225 37.615 1.00 86.06 224 TYR A O 1
ATOM 1850 N N . LYS A 1 225 ? 2.915 12.064 37.287 1.00 84.31 225 LYS A N 1
ATOM 1851 C CA . LYS A 1 225 ? 3.234 11.890 38.715 1.00 84.31 225 LYS A CA 1
ATOM 1852 C C . LYS A 1 225 ? 2.704 13.042 39.561 1.00 84.31 225 LYS A C 1
ATOM 1854 O O . LYS A 1 225 ? 2.053 12.793 40.567 1.00 84.31 225 LYS A O 1
ATOM 1859 N N . LYS A 1 226 ? 2.930 14.280 39.119 1.00 88.25 226 LYS A N 1
ATOM 1860 C CA . LYS A 1 226 ? 2.462 15.471 39.832 1.00 88.25 226 LYS A CA 1
ATOM 1861 C C . LYS A 1 226 ? 0.935 15.512 39.930 1.00 88.25 226 LYS A C 1
ATOM 1863 O O . LYS A 1 226 ? 0.390 15.709 41.008 1.00 88.25 226 LYS A O 1
ATOM 1868 N N . LEU A 1 227 ? 0.239 15.291 38.817 1.00 86.25 227 LEU A N 1
ATOM 1869 C CA . LEU A 1 227 ? -1.224 15.323 38.796 1.00 86.25 227 LEU A CA 1
ATOM 1870 C C . LEU A 1 227 ? -1.827 14.141 39.561 1.00 86.25 227 LEU A C 1
ATOM 1872 O O . LEU A 1 227 ? -2.873 14.291 40.179 1.00 86.25 227 LEU A O 1
ATOM 1876 N N . ALA A 1 228 ? -1.170 12.982 39.562 1.00 86.56 228 ALA A N 1
ATOM 1877 C CA . ALA A 1 228 ? -1.595 11.823 40.336 1.00 86.56 228 ALA A CA 1
ATOM 1878 C C . ALA A 1 228 ? -1.400 12.026 41.849 1.00 86.56 228 ALA A C 1
ATOM 1880 O O . ALA A 1 228 ? -2.210 11.533 42.628 1.00 86.56 228 ALA A O 1
ATOM 1881 N N . GLU A 1 229 ? -0.370 12.767 42.274 1.00 86.56 229 GLU A N 1
ATOM 1882 C CA . GLU A 1 229 ? -0.208 13.203 43.669 1.00 86.56 229 GLU A CA 1
ATOM 1883 C C . GLU A 1 229 ? -1.316 14.183 44.091 1.00 86.56 229 GLU A C 1
ATOM 1885 O O . GLU A 1 229 ? -1.820 14.096 45.209 1.00 86.56 229 GLU A O 1
ATOM 1890 N N . GLU A 1 230 ? -1.721 15.090 43.197 1.00 85.69 230 GLU A N 1
ATOM 1891 C CA . GLU A 1 230 ? -2.742 16.113 43.469 1.00 85.69 230 GLU A CA 1
ATOM 1892 C C . GLU A 1 230 ? -4.185 15.576 43.389 1.00 85.69 230 GLU A C 1
ATOM 1894 O O . GLU A 1 230 ? -5.046 16.000 44.162 1.00 85.69 230 GLU A O 1
ATOM 1899 N N . HIS A 1 231 ? -4.465 14.647 42.470 1.00 83.62 231 HIS A N 1
ATOM 1900 C CA . HIS A 1 231 ? -5.824 14.196 42.142 1.00 83.62 231 HIS A CA 1
ATOM 1901 C C . HIS A 1 231 ? -6.088 12.709 42.402 1.00 83.62 231 HIS A C 1
ATOM 1903 O O . HIS A 1 231 ? -7.239 12.288 42.309 1.00 83.62 231 HIS A O 1
ATOM 1909 N N . GLY A 1 232 ? -5.073 11.917 42.748 1.00 82.31 232 GLY A N 1
ATOM 1910 C CA . GLY A 1 232 ? -5.170 10.461 42.877 1.00 82.31 232 GLY A CA 1
ATOM 1911 C C . GLY A 1 232 ? -4.856 9.738 41.564 1.00 82.31 232 GLY A C 1
ATOM 1912 O O . GLY A 1 232 ? -5.237 10.172 40.475 1.00 82.31 232 GLY A O 1
ATOM 1913 N N . VAL A 1 233 ? -4.148 8.609 41.655 1.00 80.81 233 VAL A N 1
ATOM 1914 C CA . VAL A 1 233 ? -3.712 7.798 40.498 1.00 80.81 233 VAL A CA 1
ATOM 1915 C C . VAL A 1 233 ? -4.886 7.257 39.677 1.00 80.81 233 VAL A C 1
ATOM 1917 O O . VAL A 1 233 ? -4.780 7.091 38.468 1.00 80.81 233 VAL A O 1
ATOM 1920 N N . GLU A 1 234 ? -6.022 7.016 40.323 1.00 82.19 234 GLU A N 1
ATOM 1921 C CA . GLU A 1 234 ? -7.272 6.557 39.722 1.00 82.19 234 GLU A CA 1
ATOM 1922 C C . GLU A 1 234 ? -8.004 7.646 38.930 1.00 82.19 234 GLU A C 1
ATOM 1924 O O . GLU A 1 234 ? -8.977 7.352 38.237 1.00 82.19 234 GLU A O 1
ATOM 1929 N N . ASN A 1 235 ? -7.532 8.890 39.024 1.00 84.19 235 ASN A N 1
ATOM 1930 C CA . ASN A 1 235 ? -8.128 10.063 38.398 1.00 84.19 235 ASN A CA 1
ATOM 1931 C C . ASN A 1 235 ? -7.217 10.704 37.346 1.00 84.19 235 ASN A C 1
ATOM 1933 O O . ASN A 1 235 ? -7.597 11.717 36.763 1.00 84.19 235 ASN A O 1
ATOM 1937 N N . VAL A 1 236 ? -6.051 10.117 37.053 1.00 85.25 236 VAL A N 1
ATOM 1938 C CA . VAL A 1 236 ? -5.152 10.587 35.988 1.00 85.25 236 VAL A CA 1
ATOM 1939 C C . VAL A 1 236 ? -4.827 9.456 35.017 1.00 85.25 236 VAL A C 1
ATOM 1941 O O . VAL A 1 236 ? -4.477 8.354 35.433 1.00 85.25 236 VAL A O 1
ATOM 1944 N N . GLY A 1 237 ? -4.936 9.723 33.717 1.00 83.44 237 GLY A N 1
ATOM 1945 C CA . GLY A 1 237 ? -4.616 8.774 32.648 1.00 83.44 237 GLY A CA 1
ATOM 1946 C C . GLY A 1 237 ? -3.798 9.433 31.546 1.00 83.44 237 GLY A C 1
ATOM 1947 O O . GLY A 1 237 ? -3.979 10.617 31.278 1.00 83.44 237 GLY A O 1
ATOM 1948 N N . THR A 1 238 ? -2.893 8.688 30.919 1.00 79.94 238 THR A N 1
ATOM 1949 C CA . THR A 1 238 ? -2.081 9.164 29.782 1.00 79.94 238 THR A CA 1
ATOM 1950 C C . THR A 1 238 ? -2.459 8.445 28.493 1.00 79.94 238 THR A C 1
ATOM 1952 O O . THR A 1 238 ? -2.832 7.275 28.555 1.00 79.94 238 THR A O 1
ATOM 1955 N N . GLU A 1 239 ? -2.284 9.096 27.341 1.00 77.75 239 GLU A N 1
ATOM 1956 C CA . GLU A 1 239 ? -2.499 8.511 26.002 1.00 77.75 239 GLU A CA 1
ATOM 1957 C C . GLU A 1 239 ? -3.920 7.957 25.804 1.00 77.75 239 GLU A C 1
ATOM 1959 O O . GLU A 1 239 ? -4.123 6.874 25.246 1.00 77.75 239 GLU A O 1
ATOM 1964 N N . ILE A 1 240 ? -4.926 8.683 26.300 1.00 74.38 240 ILE A N 1
ATOM 1965 C CA . ILE A 1 240 ? -6.309 8.208 26.251 1.00 74.38 240 ILE A CA 1
ATOM 1966 C C . ILE A 1 240 ? -6.810 8.275 24.812 1.00 74.38 240 ILE A C 1
ATOM 1968 O O . ILE A 1 240 ? -6.908 9.351 24.218 1.00 74.38 240 ILE A O 1
ATOM 1972 N N . GLN A 1 241 ? -7.139 7.104 24.269 1.00 64.56 241 GLN A N 1
ATOM 1973 C CA . GLN A 1 241 ? -7.624 6.952 22.904 1.00 64.56 241 GLN A CA 1
ATOM 1974 C C . GLN A 1 241 ? -8.984 7.630 22.734 1.00 64.56 241 GLN A C 1
ATOM 1976 O O . GLN A 1 241 ? -9.940 7.370 23.468 1.00 64.56 241 GLN A O 1
ATOM 1981 N N . CYS A 1 242 ? -9.059 8.494 21.733 1.00 60.62 242 CYS A N 1
ATOM 1982 C CA . CYS A 1 242 ? -10.255 9.188 21.294 1.00 60.62 242 CYS A CA 1
ATOM 1983 C C . CYS A 1 242 ? -10.508 8.875 19.818 1.00 60.62 242 CYS A C 1
ATOM 1985 O O . CYS A 1 242 ? -9.635 8.402 19.096 1.00 60.62 242 CYS A O 1
ATOM 1987 N N . THR A 1 243 ? -11.708 9.194 19.338 1.00 46.56 243 THR A N 1
ATOM 1988 C CA . THR A 1 243 ? -12.141 8.926 17.958 1.00 46.56 243 THR A CA 1
ATOM 1989 C C . THR A 1 243 ? -11.205 9.481 16.877 1.00 46.56 243 THR A C 1
ATOM 1991 O O . THR A 1 243 ? -11.214 8.954 15.771 1.00 46.56 243 THR A O 1
ATOM 1994 N N . ASN A 1 244 ? -10.400 10.507 17.189 1.00 50.75 244 ASN A N 1
ATOM 1995 C CA . ASN A 1 244 ? -9.521 11.204 16.241 1.00 50.75 244 ASN A CA 1
ATOM 1996 C C . ASN A 1 244 ? -8.039 11.269 16.688 1.00 50.75 244 ASN A C 1
ATOM 1998 O O . ASN A 1 244 ? -7.315 12.152 16.233 1.00 50.75 244 ASN A O 1
ATOM 2002 N N . GLY A 1 245 ? -7.579 10.383 17.579 1.00 58.25 245 GLY A N 1
ATOM 2003 C CA . GLY A 1 245 ? -6.186 10.359 18.065 1.00 58.25 245 GLY A CA 1
ATOM 2004 C C . GLY A 1 245 ? -6.072 10.010 19.550 1.00 58.25 245 GLY A C 1
ATOM 2005 O O . GLY A 1 245 ? -7.075 9.689 20.183 1.00 58.25 245 GLY A O 1
ATOM 2006 N N . SER A 1 246 ? -4.869 10.089 20.122 1.00 71.50 246 SER A N 1
ATOM 2007 C CA . SER A 1 246 ? -4.659 9.986 21.572 1.00 71.50 246 SER A CA 1
ATOM 2008 C C . SER A 1 246 ? -4.546 11.370 22.208 1.00 71.50 246 SER A C 1
ATOM 2010 O O . SER A 1 246 ? -4.092 12.320 21.578 1.00 71.50 246 SER A O 1
ATOM 2012 N N . ILE A 1 247 ? -4.998 11.490 23.457 1.00 79.56 247 ILE A N 1
ATOM 2013 C CA . ILE A 1 247 ? -4.762 12.671 24.293 1.00 79.56 247 ILE A CA 1
ATOM 2014 C C . ILE A 1 247 ? -3.618 12.347 25.244 1.00 79.56 247 ILE A C 1
ATOM 2016 O O . ILE A 1 247 ? -3.722 11.370 25.991 1.00 79.56 247 ILE A O 1
ATOM 2020 N N . ASP A 1 248 ? -2.572 13.176 25.260 1.00 79.62 248 ASP A N 1
ATOM 2021 C CA . ASP A 1 248 ? -1.354 12.915 26.037 1.00 79.62 248 ASP A CA 1
ATOM 2022 C C . ASP A 1 248 ? -1.649 12.659 27.519 1.00 79.62 248 ASP A C 1
ATOM 2024 O O . ASP A 1 248 ? -1.106 11.718 28.104 1.00 79.62 248 ASP A O 1
ATOM 2028 N N . LEU A 1 249 ? -2.526 13.464 28.135 1.00 86.75 249 LEU A N 1
ATOM 2029 C CA . LEU A 1 249 ? -2.934 13.280 29.528 1.0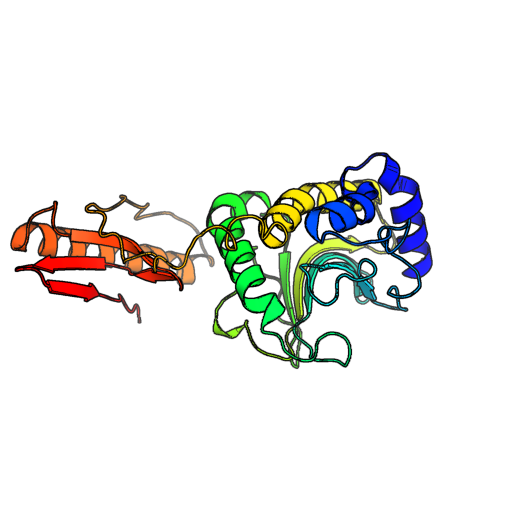0 86.75 249 LEU A CA 1
ATOM 2030 C C . LEU A 1 249 ? -4.347 13.812 29.810 1.00 86.75 249 LEU A C 1
ATOM 2032 O O . LEU A 1 249 ? -4.738 14.878 29.338 1.00 86.75 249 LEU A O 1
ATOM 2036 N N . VAL A 1 250 ? -5.110 13.091 30.634 1.00 86.00 250 VAL A N 1
ATOM 2037 C CA . VAL A 1 250 ? -6.423 13.520 31.131 1.00 86.00 250 VAL A CA 1
ATOM 2038 C C . VAL A 1 250 ? -6.500 13.408 32.650 1.00 86.00 250 VAL A C 1
ATOM 2040 O O . VAL A 1 250 ? -6.080 12.406 33.226 1.00 86.00 250 VAL A O 1
ATOM 2043 N N . VAL A 1 251 ? -7.081 14.424 33.292 1.00 87.06 251 VAL A N 1
ATOM 2044 C CA . VAL A 1 251 ? -7.384 14.444 34.731 1.00 87.06 251 VAL A CA 1
ATOM 2045 C C . VAL A 1 251 ? -8.889 14.494 34.949 1.00 87.06 251 VAL A C 1
ATOM 2047 O O . VAL A 1 251 ? -9.586 15.333 34.379 1.00 87.06 251 VAL A O 1
ATOM 2050 N N . LYS A 1 252 ? -9.389 13.636 35.833 1.00 84.38 252 LYS A N 1
ATOM 2051 C CA . LYS A 1 252 ? -10.767 13.633 36.315 1.00 84.38 252 LYS A CA 1
ATOM 2052 C C . LYS A 1 252 ? -10.831 14.313 37.682 1.00 84.38 252 LYS A C 1
ATOM 2054 O O . LYS A 1 252 ? -10.252 13.833 38.644 1.00 84.38 252 LYS A O 1
ATOM 2059 N N . SER A 1 253 ? -11.555 15.423 37.799 1.00 81.88 253 SER A N 1
ATOM 2060 C CA . SER A 1 253 ? -11.691 16.140 39.075 1.00 81.88 253 SER A CA 1
ATOM 2061 C C . SER A 1 253 ? -13.087 16.732 39.231 1.00 81.88 253 SER A C 1
ATOM 2063 O O . SER A 1 253 ? -13.561 17.466 38.364 1.00 81.88 253 SER A O 1
ATOM 2065 N N . GLY A 1 254 ? -13.774 16.390 40.326 1.00 71.75 254 GLY A N 1
ATOM 2066 C CA . GLY A 1 254 ? -15.088 16.954 40.666 1.00 71.75 254 GLY A CA 1
ATOM 2067 C C . GLY A 1 254 ? -16.181 16.733 39.610 1.00 71.75 254 GLY A C 1
ATOM 2068 O O . GLY A 1 254 ? -17.060 17.573 39.464 1.00 71.75 254 GLY A O 1
ATOM 2069 N N . GLY A 1 255 ? -16.106 15.641 38.839 1.00 73.44 255 GLY A N 1
ATOM 2070 C CA . GLY A 1 255 ? -17.032 15.351 37.733 1.00 73.44 255 GLY A CA 1
ATOM 2071 C C . GLY A 1 255 ? -16.653 15.988 36.391 1.00 73.44 255 GLY A C 1
ATOM 2072 O O . GLY A 1 255 ? -17.273 15.663 35.383 1.00 73.44 255 GLY A O 1
ATOM 2073 N N . ASN A 1 256 ? -15.612 16.823 36.356 1.00 79.31 256 ASN A N 1
ATOM 2074 C CA . ASN A 1 256 ? -15.066 17.410 35.135 1.00 79.31 256 ASN A CA 1
ATOM 2075 C C . ASN A 1 256 ? -13.843 16.630 34.638 1.00 79.31 256 ASN A C 1
ATOM 2077 O O . ASN A 1 256 ? -13.142 15.978 35.418 1.00 79.31 256 ASN A O 1
ATOM 2081 N N . LEU A 1 257 ? -13.581 16.734 33.335 1.00 82.50 257 LEU A N 1
ATOM 2082 C CA . LEU A 1 257 ? -12.409 16.175 32.668 1.00 82.50 257 LEU A CA 1
ATOM 2083 C C . LEU A 1 257 ? -11.552 17.310 32.112 1.00 82.50 257 LEU A C 1
ATOM 2085 O O . LEU A 1 257 ? -12.060 18.193 31.421 1.00 82.50 257 LEU A O 1
ATOM 2089 N N . TRP A 1 258 ? -10.261 17.267 32.413 1.00 84.56 258 TRP A N 1
ATOM 2090 C CA . TRP A 1 258 ? -9.266 18.226 31.951 1.00 84.56 258 TRP A CA 1
ATOM 2091 C C . TRP A 1 258 ? -8.294 17.523 31.018 1.00 84.56 258 TRP A C 1
ATOM 2093 O O . TRP A 1 258 ? -7.663 16.547 31.417 1.00 84.56 258 TRP A O 1
ATOM 2103 N N . PHE A 1 259 ? -8.182 18.021 29.791 1.00 85.19 259 PHE A N 1
ATOM 2104 C CA . PHE A 1 259 ? -7.339 17.451 28.744 1.00 85.19 259 PHE A CA 1
ATOM 2105 C C . PHE A 1 259 ? -6.057 18.271 28.616 1.00 85.19 259 PHE A C 1
ATOM 2107 O O . PHE A 1 259 ? -6.112 19.499 28.522 1.00 85.19 259 PHE A O 1
ATOM 2114 N N . TYR A 1 260 ? -4.918 17.591 28.611 1.00 81.31 260 TYR A N 1
ATOM 2115 C CA . TYR A 1 260 ? -3.597 18.188 28.493 1.00 81.31 260 TYR A CA 1
ATOM 2116 C C . TYR A 1 260 ? -2.924 17.660 27.231 1.00 81.31 260 TYR A C 1
ATOM 2118 O O . TYR A 1 260 ? -2.892 16.456 26.994 1.00 81.31 260 TYR A O 1
ATOM 2126 N N . GLU A 1 261 ? -2.368 18.591 26.466 1.00 83.56 261 GLU A N 1
ATOM 2127 C CA . GLU A 1 261 ? -1.583 18.347 25.261 1.00 83.56 261 GLU A CA 1
ATOM 2128 C C . GLU A 1 261 ? -0.162 18.859 25.526 1.00 83.56 261 GLU A C 1
ATOM 2130 O O . GLU A 1 261 ? 0.030 20.030 25.876 1.00 83.56 261 GLU A O 1
ATOM 2135 N N . ILE A 1 262 ? 0.837 17.995 25.393 1.00 80.62 262 ILE A N 1
ATOM 2136 C CA . ILE A 1 262 ? 2.240 18.303 25.652 1.00 80.62 262 ILE A CA 1
ATOM 2137 C C . ILE A 1 262 ? 2.869 18.776 24.344 1.00 80.62 262 ILE A C 1
ATOM 2139 O O . ILE A 1 262 ? 2.897 18.072 23.339 1.00 80.62 262 ILE A O 1
ATOM 2143 N N . LYS A 1 263 ? 3.396 20.002 24.353 1.00 78.00 263 LYS A N 1
ATOM 2144 C CA . LYS A 1 263 ? 4.127 20.570 2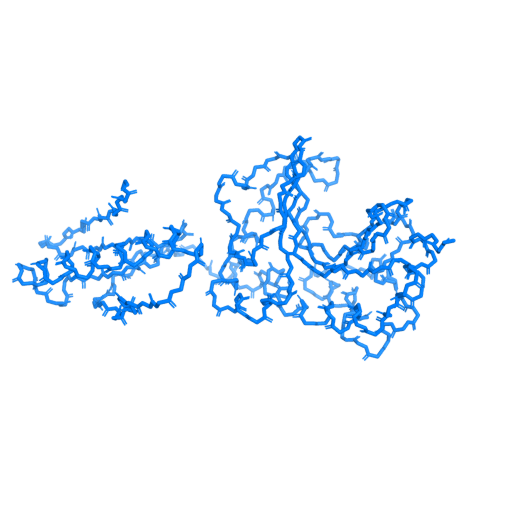3.218 1.00 78.00 263 LYS A CA 1
ATOM 2145 C C . LYS A 1 263 ? 5.614 20.623 23.538 1.00 78.00 263 LYS A C 1
ATOM 2147 O O . LYS A 1 263 ? 6.022 21.288 24.490 1.00 78.00 263 LYS A O 1
ATOM 2152 N N . ASP A 1 264 ? 6.410 19.961 22.709 1.00 64.75 264 ASP A N 1
ATOM 2153 C CA . ASP A 1 264 ? 7.867 20.002 22.776 1.00 64.75 264 ASP A CA 1
ATOM 2154 C C . ASP A 1 264 ? 8.399 21.004 21.744 1.00 64.75 264 ASP A C 1
ATOM 2156 O O . ASP A 1 264 ? 8.200 20.825 20.543 1.00 64.75 264 ASP A O 1
ATOM 2160 N N . ASN A 1 265 ? 9.058 22.065 22.222 1.00 52.25 265 ASN A N 1
ATOM 2161 C CA . ASN A 1 265 ? 9.834 23.004 21.397 1.00 52.25 265 ASN A CA 1
ATOM 2162 C C . ASN A 1 265 ? 11.272 22.515 21.206 1.00 52.25 265 ASN A C 1
ATOM 2164 O O . ASN A 1 265 ? 11.883 22.083 22.224 1.00 52.25 265 ASN A O 1
#

Radius of gyration: 21.77 Å; chains: 1; bounding box: 49×42×64 Å